Protein AF-0000000074761540 (afdb_homodimer)

Secondary structure (DSSP, 8-state):
---------------------------------------------------------PPEEEEEEE---EE-TTS-EE-TTSSEEEEEHHHHTTTTTTT-EEEEEETTEEEEEEEEEEE-TTT--TT-EEE-HHHHHHHS-GGG--EEEEEEE-/---------------------------------------------------------PPEEEEEEE---EE-TTS-EE-TTSSEEEEEHHHHTTTTTTT-EEEEEETTEEEEEEEEEEE-TTT--TT-EEE-HHHHHHHS-GGG--EEEEEEE-

InterPro domains:
  IPR009009 RlpA-like protein, double-psi beta-barrel domain [PF03330] (61-150)
  IPR036908 RlpA-like domain superfamily [G3DSA:2.40.40.10] (59-154)
  IPR036908 RlpA-like domain superfamily [SSF50685] (55-153)

Organism: Mortierella alpina (NCBI:txid64518)

Sequence (308 aa):
MAIFYKLAIAATAALATMVAAAPIDPAAAPGVGVRHTTATVIPLEEQNLISTEAIVSSPFTGRGTWFTDSVGSCGTSFNTNDMIVAMNAAQMGGTSQCGKSVKITSGGKTAQARVTDTCPAQFCSAGSLDLSQAVFQQLAPLSQGVIDIKWEFAMAIFYKLAIAATAALATMVAAAPIDPAAAPGVGVRHTTATVIPLEEQNLISTEAIVSSPFTGRGTWFTDSVGSCGTSFNTNDMIVAMNAAQMGGTSQCGKSVKITSGGKTAQARVTDTCPAQFCSAGSLDLSQAVFQQLAPLSQGVIDIKWEFA

Structure (mmCIF, N/CA/C/O backbone):
data_AF-0000000074761540-model_v1
#
loop_
_entity.id
_entity.type
_entity.pdbx_description
1 polymer 'RlpA-like protein double-psi beta-barrel domain-containing protein'
#
loop_
_atom_site.group_PDB
_atom_site.id
_atom_site.type_symbol
_atom_site.label_atom_id
_atom_site.label_alt_id
_atom_site.label_comp_id
_atom_site.label_asym_id
_atom_site.label_entity_id
_atom_site.label_seq_id
_atom_site.pdbx_PDB_ins_code
_atom_site.Cartn_x
_atom_site.Cartn_y
_atom_site.Cartn_z
_atom_site.occupancy
_atom_site.B_iso_or_equiv
_atom_site.auth_seq_id
_atom_site.auth_comp_id
_atom_site.auth_asym_id
_atom_site.auth_atom_id
_atom_site.pdbx_PDB_model_num
ATOM 1 N N . MET A 1 1 ? 45.094 22.672 -15.531 1 27.56 1 MET A N 1
ATOM 2 C CA . MET A 1 1 ? 45.344 22.516 -16.953 1 27.56 1 MET A CA 1
ATOM 3 C C . MET A 1 1 ? 44.406 21.5 -17.578 1 27.56 1 MET A C 1
ATOM 5 O O . MET A 1 1 ? 44.062 20.5 -16.938 1 27.56 1 MET A O 1
ATOM 9 N N . ALA A 1 2 ? 43.562 22.016 -18.734 1 28.97 2 ALA A N 1
ATOM 10 C CA . ALA A 1 2 ? 42.406 22 -19.609 1 28.97 2 ALA A CA 1
ATOM 11 C C . ALA A 1 2 ? 42.406 20.781 -20.531 1 28.97 2 ALA A C 1
ATOM 13 O O . ALA A 1 2 ? 42.875 20.859 -21.688 1 28.97 2 ALA A O 1
ATOM 14 N N . ILE A 1 3 ? 42.656 19.562 -19.969 1 26.55 3 ILE A N 1
ATOM 15 C CA . ILE A 1 3 ? 43.062 18.547 -20.938 1 26.55 3 ILE A CA 1
ATOM 16 C C . ILE A 1 3 ? 41.844 18.156 -21.797 1 26.55 3 ILE A C 1
ATOM 18 O O . ILE A 1 3 ? 41.75 17.016 -22.266 1 26.55 3 ILE A O 1
ATOM 22 N N . PHE A 1 4 ? 40.75 19.094 -21.969 1 28.39 4 PHE A N 1
ATOM 23 C CA . PHE A 1 4 ? 39.5 18.516 -22.516 1 28.39 4 PHE A CA 1
ATOM 24 C C . PHE A 1 4 ? 39.719 18.031 -23.938 1 28.39 4 PHE A C 1
ATOM 26 O O . PHE A 1 4 ? 40.25 18.766 -24.781 1 28.39 4 PHE A O 1
ATOM 33 N N . TYR A 1 5 ? 40.156 16.688 -24.016 1 23.97 5 TYR A N 1
ATOM 34 C CA . TYR A 1 5 ? 40.375 15.938 -25.234 1 23.97 5 TYR A CA 1
ATOM 35 C C . TYR A 1 5 ? 39.188 16.047 -26.188 1 23.97 5 TYR A C 1
ATOM 37 O O . TYR A 1 5 ? 38.031 15.906 -25.766 1 23.97 5 TYR A O 1
ATOM 45 N N . LYS A 1 6 ? 39.344 16.938 -27.156 1 23.69 6 LYS A N 1
ATOM 46 C CA . LYS A 1 6 ? 38.562 17.359 -28.328 1 23.69 6 LYS A CA 1
ATOM 47 C C . LYS A 1 6 ? 38.219 16.156 -29.203 1 23.69 6 LYS A C 1
ATOM 49 O O . LYS A 1 6 ? 39.062 15.602 -29.891 1 23.69 6 LYS A O 1
ATOM 54 N N . LEU A 1 7 ? 37.594 15.023 -28.578 1 22.95 7 LEU A N 1
ATOM 55 C CA . LEU A 1 7 ? 37.375 13.867 -29.438 1 22.95 7 LEU A CA 1
ATOM 56 C C . LEU A 1 7 ? 36.562 14.242 -30.672 1 22.95 7 LEU A C 1
ATOM 58 O O . LEU A 1 7 ? 35.438 14.75 -30.562 1 22.95 7 LEU A O 1
ATOM 62 N N . ALA A 1 8 ? 37.281 14.664 -31.703 1 22.97 8 ALA A N 1
ATOM 63 C CA . ALA A 1 8 ? 36.781 15.156 -33 1 22.97 8 ALA A CA 1
ATOM 64 C C . ALA A 1 8 ? 36 14.086 -33.75 1 22.97 8 ALA A C 1
ATOM 66 O O . ALA A 1 8 ? 36.594 13.133 -34.281 1 22.97 8 ALA A O 1
ATOM 67 N N . ILE A 1 9 ? 35 13.422 -33.156 1 24.03 9 ILE A N 1
ATOM 68 C CA . ILE A 1 9 ? 34.438 12.297 -33.875 1 24.03 9 ILE A CA 1
ATOM 69 C C . ILE A 1 9 ? 33.812 12.781 -35.188 1 24.03 9 ILE A C 1
ATOM 71 O O . ILE A 1 9 ? 32.938 13.641 -35.188 1 24.03 9 ILE A O 1
ATOM 75 N N . ALA A 1 10 ? 34.688 12.789 -36.25 1 24.42 10 ALA A N 1
ATOM 76 C CA . ALA A 1 10 ? 34.344 13.266 -37.562 1 24.42 10 ALA A CA 1
ATOM 77 C C . ALA A 1 10 ? 33.125 12.531 -38.125 1 24.42 10 ALA A C 1
ATOM 79 O O . ALA A 1 10 ? 33.062 11.305 -38.062 1 24.42 10 ALA A O 1
ATOM 80 N N . ALA A 1 11 ? 32 13.188 -38.344 1 24.16 11 ALA A N 1
ATOM 81 C CA . ALA A 1 11 ? 30.625 12.883 -38.688 1 24.16 11 ALA A CA 1
ATOM 82 C C . ALA A 1 11 ? 30.5 12.438 -40.156 1 24.16 11 ALA A C 1
ATOM 84 O O . ALA A 1 11 ? 29.422 12.023 -40.594 1 24.16 11 ALA A O 1
ATOM 85 N N . THR A 1 12 ? 31.703 12.078 -40.938 1 24.5 12 THR A N 1
ATOM 86 C CA . THR A 1 12 ? 31.328 12.531 -42.281 1 24.5 12 THR A CA 1
ATOM 87 C C . THR A 1 12 ? 30.156 11.719 -42.812 1 24.5 12 THR A C 1
ATOM 89 O O . THR A 1 12 ? 30.016 10.531 -42.5 1 24.5 12 THR A O 1
ATOM 92 N N . ALA A 1 13 ? 29.281 12.375 -43.562 1 20.05 13 ALA A N 1
ATOM 93 C CA . ALA A 1 13 ? 27.891 12.328 -44 1 20.05 13 ALA A CA 1
ATOM 94 C C . ALA A 1 13 ? 27.703 11.312 -45.125 1 20.05 13 ALA A C 1
ATOM 96 O O . ALA A 1 13 ? 26.812 10.469 -45.062 1 20.05 13 ALA A O 1
ATOM 97 N N . ALA A 1 14 ? 28.406 11.422 -46.375 1 21.31 14 ALA A N 1
ATOM 98 C CA . ALA A 1 14 ? 27.422 11.875 -47.375 1 21.31 14 ALA A CA 1
ATOM 99 C C . ALA A 1 14 ? 26.719 10.695 -48 1 21.31 14 ALA A C 1
ATOM 101 O O . ALA A 1 14 ? 27.109 9.539 -47.812 1 21.31 14 ALA A O 1
ATOM 102 N N . LEU A 1 15 ? 26.828 10.562 -49.438 1 22.62 15 LEU A N 1
ATOM 103 C CA . LEU A 1 15 ? 25.953 10.82 -50.594 1 22.62 15 LEU A CA 1
ATOM 104 C C . LEU A 1 15 ? 25.531 9.508 -51.25 1 22.62 15 LEU A C 1
ATOM 106 O O . LEU A 1 15 ? 26.375 8.719 -51.688 1 22.62 15 LEU A O 1
ATOM 110 N N . ALA A 1 16 ? 24.312 9.055 -51.062 1 27.19 16 ALA A N 1
ATOM 111 C CA . ALA A 1 16 ? 23.578 7.836 -51.375 1 27.19 16 ALA A CA 1
ATOM 112 C C . ALA A 1 16 ? 23.375 7.699 -52.875 1 27.19 16 ALA A C 1
ATOM 114 O O . ALA A 1 16 ? 22.578 8.438 -53.469 1 27.19 16 ALA A O 1
ATOM 115 N N . THR A 1 17 ? 24.5 7.723 -53.688 1 25.97 17 THR A N 1
ATOM 116 C CA . THR A 1 17 ? 24.125 7.914 -55.094 1 25.97 17 THR A CA 1
ATOM 117 C C . THR A 1 17 ? 23.297 6.734 -55.594 1 25.97 17 THR A C 1
ATOM 119 O O . THR A 1 17 ? 23.656 5.578 -55.375 1 25.97 17 THR A O 1
ATOM 122 N N . MET A 1 18 ? 22.031 6.93 -55.938 1 25.42 18 MET A N 1
ATOM 123 C CA . MET A 1 18 ? 20.906 6.051 -56.25 1 25.42 18 MET A CA 1
ATOM 124 C C . MET A 1 18 ? 21.078 5.469 -57.656 1 25.42 18 MET A C 1
ATOM 126 O O . MET A 1 18 ? 20.219 4.727 -58.125 1 25.42 18 MET A O 1
ATOM 130 N N . VAL A 1 19 ? 22.312 5.172 -58.156 1 26.33 19 VAL A N 1
ATOM 131 C CA . VAL A 1 19 ? 22.25 5.152 -59.594 1 26.33 19 VAL A CA 1
ATOM 132 C C . VAL A 1 19 ? 21.25 4.094 -60.062 1 26.33 19 VAL A C 1
ATOM 134 O O . VAL A 1 19 ? 21.312 2.945 -59.625 1 26.33 19 VAL A O 1
ATOM 137 N N . ALA A 1 20 ? 20.375 4.512 -61.062 1 24.95 20 ALA A N 1
ATOM 138 C CA . ALA A 1 20 ? 19.062 4.105 -61.562 1 24.95 20 ALA A CA 1
ATOM 139 C C . ALA A 1 20 ? 19.156 2.787 -62.344 1 24.95 20 ALA A C 1
ATOM 141 O O . ALA A 1 20 ? 18.438 1.831 -62.031 1 24.95 20 ALA A O 1
ATOM 142 N N . ALA A 1 21 ? 19.234 2.84 -63.812 1 22.53 21 ALA A N 1
ATOM 143 C CA . ALA A 1 21 ? 18.016 2.547 -64.562 1 22.53 21 ALA A CA 1
ATOM 144 C C . ALA A 1 21 ? 18.031 1.112 -65.062 1 22.53 21 ALA A C 1
ATOM 146 O O . ALA A 1 21 ? 17.031 0.399 -64.938 1 22.53 21 ALA A O 1
ATOM 147 N N . ALA A 1 22 ? 19.078 0.569 -66 1 28.64 22 ALA A N 1
ATOM 148 C CA . ALA A 1 22 ? 18.578 0.401 -67.312 1 28.64 22 ALA A CA 1
ATOM 149 C C . ALA A 1 22 ? 17.844 -0.929 -67.5 1 28.64 22 ALA A C 1
ATOM 151 O O . ALA A 1 22 ? 18.031 -1.849 -66.688 1 28.64 22 ALA A O 1
ATOM 152 N N . PRO A 1 23 ? 17.547 -1.27 -69 1 23.92 23 PRO A N 1
ATOM 153 C CA . PRO A 1 23 ? 16.438 -1.946 -69.688 1 23.92 23 PRO A CA 1
ATOM 154 C C . PRO A 1 23 ? 16.5 -3.465 -69.562 1 23.92 23 PRO A C 1
ATOM 156 O O . PRO A 1 23 ? 17.578 -4.02 -69.25 1 23.92 23 PRO A O 1
ATOM 159 N N . ILE A 1 24 ? 15.414 -4.145 -69.812 1 28.12 24 ILE A N 1
ATOM 160 C CA . ILE A 1 24 ? 14.617 -5.34 -69.562 1 28.12 24 ILE A CA 1
ATOM 161 C C . ILE A 1 24 ? 15.07 -6.469 -70.5 1 28.12 24 ILE A C 1
ATOM 163 O O . ILE A 1 24 ? 14.586 -7.598 -70.375 1 28.12 24 ILE A O 1
ATOM 167 N N . ASP A 1 25 ? 16.297 -6.391 -71.188 1 24.38 25 ASP A N 1
ATOM 168 C CA . ASP A 1 25 ? 16.062 -7.125 -72.438 1 24.38 25 ASP A CA 1
ATOM 169 C C . ASP A 1 25 ? 15.664 -8.57 -72.125 1 24.38 25 ASP A C 1
ATOM 171 O O . ASP A 1 25 ? 16.234 -9.211 -71.25 1 24.38 25 ASP A O 1
ATOM 175 N N . PRO A 1 26 ? 14.625 -9.047 -72.812 1 24.16 26 PRO A N 1
ATOM 176 C CA . PRO A 1 26 ? 13.812 -10.234 -72.562 1 24.16 26 PRO A CA 1
ATOM 177 C C . PRO A 1 26 ? 14.547 -11.539 -72.875 1 24.16 26 PRO A C 1
ATOM 179 O O . PRO A 1 26 ? 14.023 -12.625 -72.562 1 24.16 26 PRO A O 1
ATOM 182 N N . ALA A 1 27 ? 15.844 -11.266 -73.438 1 25.34 27 ALA A N 1
ATOM 183 C CA . ALA A 1 27 ? 15.969 -12.195 -74.562 1 25.34 27 ALA A CA 1
ATOM 184 C C . ALA A 1 27 ? 15.594 -13.609 -74.125 1 25.34 27 ALA A C 1
ATOM 186 O O . ALA A 1 27 ? 15.539 -13.922 -72.938 1 25.34 27 ALA A O 1
ATOM 187 N N . ALA A 1 28 ? 16.266 -14.516 -74.938 1 27.05 28 ALA A N 1
ATOM 188 C CA . ALA A 1 28 ? 15.922 -15.703 -75.75 1 27.05 28 ALA A CA 1
ATOM 189 C C . ALA A 1 28 ? 15.961 -16.969 -74.875 1 27.05 28 ALA A C 1
ATOM 191 O O . ALA A 1 28 ? 16.844 -17.109 -74 1 27.05 28 ALA A O 1
ATOM 192 N N . ALA A 1 29 ? 14.883 -17.562 -74.875 1 29.11 29 ALA A N 1
ATOM 193 C CA . ALA A 1 29 ? 14.352 -18.75 -74.188 1 29.11 29 ALA A CA 1
ATOM 194 C C . ALA A 1 29 ? 15.227 -19.969 -74.5 1 29.11 29 ALA A C 1
ATOM 196 O O . ALA A 1 29 ? 15.289 -20.453 -75.625 1 29.11 29 ALA A O 1
ATOM 197 N N . PRO A 1 30 ? 16.578 -19.953 -74.188 1 29.56 30 PRO A N 1
ATOM 198 C CA . PRO A 1 30 ? 17.219 -21.156 -74.688 1 29.56 30 PRO A CA 1
ATOM 199 C C . PRO A 1 30 ? 16.453 -22.438 -74.312 1 29.56 30 PRO A C 1
ATOM 201 O O . PRO A 1 30 ? 15.711 -22.438 -73.312 1 29.56 30 PRO A O 1
ATOM 204 N N . GLY A 1 31 ? 16.266 -23.281 -75.375 1 27.14 31 GLY A N 1
ATOM 205 C CA . GLY A 1 31 ? 15.6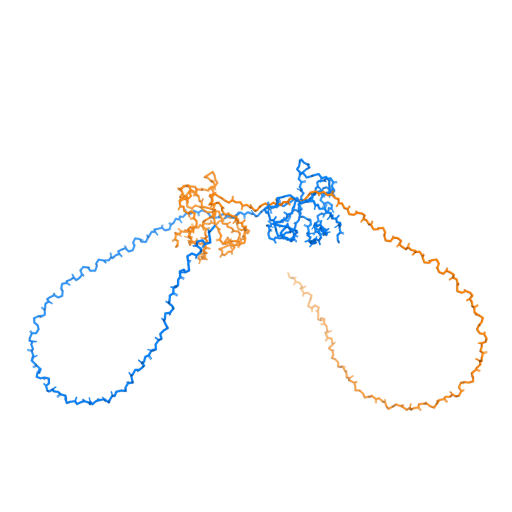33 -24.578 -75.5 1 27.14 31 GLY A CA 1
ATOM 206 C C . GLY A 1 31 ? 16.094 -25.578 -74.438 1 27.14 31 GLY A C 1
ATOM 207 O O . GLY A 1 31 ? 17.281 -25.719 -74.188 1 27.14 31 GLY A O 1
ATOM 208 N N . VAL A 1 32 ? 15.398 -25.656 -73.438 1 30.44 32 VAL A N 1
ATOM 209 C CA . VAL A 1 32 ? 15.531 -26.453 -72.188 1 30.44 32 VAL A CA 1
ATOM 210 C C . VAL A 1 32 ? 15.68 -27.938 -72.562 1 30.44 32 VAL A C 1
ATOM 212 O O . VAL A 1 32 ? 14.758 -28.531 -73.125 1 30.44 32 VAL A O 1
ATOM 215 N N . GLY A 1 33 ? 16.875 -28.188 -73.312 1 30.67 33 GLY A N 1
ATOM 216 C CA . GLY A 1 33 ? 17.031 -29.641 -73.5 1 30.67 33 GLY A CA 1
ATOM 217 C C . GLY A 1 33 ? 16.75 -30.391 -72.188 1 30.67 33 GLY A C 1
ATOM 218 O O . GLY A 1 33 ? 17.266 -30.031 -71.125 1 30.67 33 GLY A O 1
ATOM 219 N N . VAL A 1 34 ? 15.547 -30.75 -72.125 1 28.81 34 VAL A N 1
ATOM 220 C CA . VAL A 1 34 ? 14.984 -31.484 -71 1 28.81 34 VAL A CA 1
ATOM 221 C C . VAL A 1 34 ? 15.844 -32.719 -70.688 1 28.81 34 VAL A C 1
ATOM 223 O O . VAL A 1 34 ? 15.93 -33.625 -71.562 1 28.81 34 VAL A O 1
ATOM 226 N N . ARG A 1 35 ? 17.203 -32.438 -70.438 1 33.03 35 ARG A N 1
ATOM 227 C CA . ARG A 1 35 ? 17.875 -33.688 -70.062 1 33.03 35 ARG A CA 1
ATOM 228 C C . ARG A 1 35 ? 17.062 -34.438 -69 1 33.03 35 ARG A C 1
ATOM 230 O O . ARG A 1 35 ? 16.641 -33.844 -68 1 33.03 35 ARG A O 1
ATOM 237 N N . HIS A 1 36 ? 16.234 -35.312 -69.438 1 31.73 36 HIS A N 1
ATOM 238 C CA . HIS A 1 36 ? 15.484 -36.188 -68.562 1 31.73 36 HIS A CA 1
ATOM 239 C C . HIS A 1 36 ? 16.391 -36.875 -67.562 1 31.73 36 HIS A C 1
ATOM 241 O O . HIS A 1 36 ? 17.266 -37.656 -67.938 1 31.73 36 HIS A O 1
ATOM 247 N N . THR A 1 37 ? 17.172 -36.062 -66.875 1 33.41 37 THR A N 1
ATOM 248 C CA . THR A 1 37 ? 17.984 -36.844 -65.938 1 33.41 37 THR A CA 1
ATOM 249 C C . THR A 1 37 ? 17.094 -37.688 -65 1 33.41 37 THR A C 1
ATOM 251 O O . THR A 1 37 ? 16.109 -37.188 -64.5 1 33.41 37 THR A O 1
ATOM 254 N N . THR A 1 38 ? 17.016 -39 -65.25 1 35.62 38 THR A N 1
ATOM 255 C CA . THR A 1 38 ? 16.359 -40 -64.438 1 35.62 38 THR A CA 1
ATOM 256 C C . THR A 1 38 ? 16.766 -39.812 -62.969 1 35.62 38 THR A C 1
ATOM 258 O O . THR A 1 38 ? 17.953 -39.844 -62.625 1 35.62 38 THR A O 1
ATOM 261 N N . ALA A 1 39 ? 16.172 -38.906 -62.344 1 39.53 39 ALA A N 1
ATOM 262 C CA . ALA A 1 39 ? 16.453 -38.594 -60.938 1 39.53 39 ALA A CA 1
ATOM 263 C C . ALA A 1 39 ? 16.266 -39.844 -60.062 1 39.53 39 ALA A C 1
ATOM 265 O O . ALA A 1 39 ? 15.273 -40.562 -60.219 1 39.53 39 ALA A O 1
ATOM 266 N N . THR A 1 40 ? 17.359 -40.5 -59.844 1 42.88 40 THR A N 1
ATOM 267 C CA . THR A 1 40 ? 17.328 -41.531 -58.781 1 42.88 40 THR A CA 1
ATOM 268 C C . THR A 1 40 ? 16.656 -41 -57.531 1 42.88 40 THR A C 1
ATOM 270 O O . THR A 1 40 ? 17.031 -39.938 -57.031 1 42.88 40 THR A O 1
ATOM 273 N N . VAL A 1 41 ? 15.336 -41.25 -57.406 1 40.25 41 VAL A N 1
ATOM 274 C CA . VAL A 1 41 ? 14.555 -40.906 -56.219 1 40.25 41 VAL A CA 1
ATOM 275 C C . VAL A 1 41 ? 15.336 -41.312 -54.969 1 40.25 41 VAL A C 1
ATOM 277 O O . VAL A 1 41 ? 15.719 -42.469 -54.812 1 40.25 41 VAL A O 1
ATOM 280 N N . ILE A 1 42 ? 16.359 -40.5 -54.562 1 44.25 42 ILE A N 1
ATOM 281 C CA . ILE A 1 42 ? 16.922 -40.781 -53.25 1 44.25 42 ILE A CA 1
ATOM 282 C C . ILE A 1 42 ? 15.812 -41 -52.25 1 44.25 42 ILE A C 1
ATOM 284 O O . ILE A 1 42 ? 14.797 -40.281 -52.25 1 44.25 42 ILE A O 1
ATOM 288 N N . PRO A 1 43 ? 15.57 -42.281 -51.812 1 41.44 43 PRO A N 1
ATOM 289 C CA . PRO A 1 43 ? 14.562 -42.5 -50.781 1 41.44 43 PRO A CA 1
ATOM 290 C C . PRO A 1 43 ? 14.594 -41.375 -49.719 1 41.44 43 PRO A C 1
ATOM 292 O O . PRO A 1 43 ? 15.68 -40.969 -49.281 1 41.44 43 PRO A O 1
ATOM 295 N N . LEU A 1 44 ? 13.594 -40.5 -49.781 1 42.5 44 LEU A N 1
ATOM 296 C CA . LEU A 1 44 ? 13.438 -39.5 -48.75 1 42.5 44 LEU A CA 1
ATOM 297 C C . LEU A 1 44 ? 13.828 -40.031 -47.406 1 42.5 44 LEU A C 1
ATOM 299 O O . LEU A 1 44 ? 13.344 -41.094 -46.969 1 42.5 44 LEU A O 1
ATOM 303 N N . GLU A 1 45 ? 15.078 -39.906 -47.031 1 46.22 45 GLU A N 1
ATOM 304 C CA . GLU A 1 45 ? 15.406 -40.188 -45.625 1 46.22 45 GLU A CA 1
ATOM 305 C C . GLU A 1 45 ? 14.266 -39.781 -44.719 1 46.22 45 GLU A C 1
ATOM 307 O O . GLU A 1 45 ? 13.711 -38.688 -44.844 1 46.22 45 GLU A O 1
ATOM 312 N N . GLU A 1 46 ? 13.523 -40.781 -44.219 1 48.44 46 GLU A N 1
ATOM 313 C CA . GLU A 1 46 ? 12.562 -40.5 -43.156 1 48.44 46 GLU A CA 1
ATOM 314 C C . GLU A 1 46 ? 13.102 -39.438 -42.188 1 48.44 46 GLU A C 1
ATOM 316 O O . GLU A 1 46 ? 14.133 -39.625 -41.562 1 48.44 46 GLU A O 1
ATOM 321 N N . GLN A 1 47 ? 13.016 -38.156 -42.625 1 48.62 47 GLN A N 1
ATOM 322 C CA . GLN A 1 47 ? 13.281 -37.156 -41.594 1 48.62 47 GLN A CA 1
ATOM 323 C C . GLN A 1 47 ? 12.609 -37.5 -40.281 1 48.62 47 GLN A C 1
ATOM 325 O O . GLN A 1 47 ? 11.391 -37.688 -40.25 1 48.62 47 GLN A O 1
ATOM 330 N N . ASN A 1 48 ? 13.266 -38.312 -39.438 1 49.03 48 ASN A N 1
ATOM 331 C CA . ASN A 1 48 ? 12.828 -38.375 -38.062 1 49.03 48 ASN A CA 1
ATOM 332 C C . ASN A 1 48 ? 12.312 -37.031 -37.562 1 49.03 48 ASN A C 1
ATOM 334 O O . ASN A 1 48 ? 13.086 -36.094 -37.344 1 49.03 48 ASN A O 1
ATOM 338 N N . LEU A 1 49 ? 11.109 -36.625 -38.031 1 47.25 49 LEU A N 1
ATOM 339 C CA . LEU A 1 49 ? 10.477 -35.531 -37.312 1 47.25 49 LEU A CA 1
ATOM 340 C C . LEU A 1 49 ? 10.695 -35.688 -35.812 1 47.25 49 LEU A C 1
ATOM 342 O O . LEU A 1 49 ? 10.203 -36.625 -35.219 1 47.25 49 LEU A O 1
ATOM 346 N N . ILE A 1 50 ? 11.852 -35.406 -35.375 1 48.41 50 ILE A N 1
ATOM 347 C CA . ILE A 1 50 ? 11.961 -35.188 -33.938 1 48.41 50 ILE A CA 1
ATOM 348 C C . ILE A 1 50 ? 10.758 -34.406 -33.438 1 48.41 50 ILE A C 1
ATOM 350 O O . ILE A 1 50 ? 10.578 -33.25 -33.812 1 48.41 50 ILE A O 1
ATOM 354 N N . SER A 1 51 ? 9.617 -35.094 -33.281 1 48 51 SER A N 1
ATOM 355 C CA . SER A 1 51 ? 8.578 -34.438 -32.5 1 48 51 SER A CA 1
ATOM 356 C C . SER A 1 51 ? 9.18 -33.688 -31.312 1 48 51 SER A C 1
ATOM 358 O O . SER A 1 51 ? 9.703 -34.312 -30.375 1 48 51 SER A O 1
ATOM 360 N N . THR A 1 52 ? 9.758 -32.562 -31.516 1 49.88 52 THR A N 1
ATOM 361 C CA . THR A 1 52 ? 10.008 -31.781 -30.312 1 49.88 52 THR A CA 1
ATOM 362 C C . THR A 1 52 ? 8.805 -31.812 -29.391 1 49.88 52 THR A C 1
ATOM 364 O O . THR A 1 52 ? 7.742 -31.281 -29.719 1 49.88 52 THR A O 1
ATOM 367 N N . GLU A 1 53 ? 8.547 -32.938 -28.812 1 49.81 53 GLU A N 1
ATOM 368 C CA . GLU A 1 53 ? 7.629 -32.812 -27.672 1 49.81 53 GLU A CA 1
ATOM 369 C C . GLU A 1 53 ? 7.84 -31.516 -26.906 1 49.81 53 GLU A C 1
ATOM 371 O O . GLU A 1 53 ? 8.93 -31.266 -26.391 1 49.81 53 GLU A O 1
ATOM 376 N N . ALA A 1 54 ? 7.289 -30.422 -27.375 1 52 54 ALA A N 1
ATOM 377 C CA . ALA A 1 54 ? 7.242 -29.25 -26.516 1 52 54 ALA A CA 1
ATOM 378 C C . ALA A 1 54 ? 7.047 -29.641 -25.062 1 52 54 ALA A C 1
ATOM 380 O O . ALA A 1 54 ? 6.074 -30.328 -24.719 1 52 54 ALA A O 1
ATOM 381 N N . ILE A 1 55 ? 7.992 -29.969 -24.375 1 51.28 55 ILE A N 1
ATOM 382 C CA . ILE A 1 55 ? 7.871 -30.109 -22.922 1 51.28 55 ILE A CA 1
ATOM 383 C C . ILE A 1 55 ? 6.793 -29.172 -22.406 1 51.28 55 ILE A C 1
ATOM 385 O O . ILE A 1 55 ? 6.992 -27.953 -22.344 1 51.28 55 ILE A O 1
ATOM 389 N N . VAL A 1 56 ? 5.52 -29.406 -22.781 1 56.38 56 VAL A N 1
ATOM 390 C CA . VAL A 1 56 ? 4.398 -28.672 -22.203 1 56.38 56 VAL A CA 1
ATOM 391 C C . VAL A 1 56 ? 4.535 -28.656 -20.688 1 56.38 56 VAL A C 1
ATOM 393 O O . VAL A 1 56 ? 4.383 -29.688 -20.016 1 56.38 56 VAL A O 1
ATOM 396 N N . SER A 1 57 ? 5.43 -27.797 -20.188 1 66.06 57 SER A N 1
ATOM 397 C CA . SER A 1 57 ? 5.504 -27.703 -18.734 1 66.06 57 SER A CA 1
ATOM 398 C C . SER A 1 57 ? 4.113 -27.641 -18.109 1 66.06 57 SER A C 1
ATOM 400 O O . SER A 1 57 ? 3.258 -26.875 -18.562 1 66.06 57 SER A O 1
ATOM 402 N N . SER A 1 58 ? 3.641 -28.75 -17.5 1 85.25 58 SER A N 1
ATOM 403 C CA . SER A 1 58 ? 2.369 -28.844 -16.781 1 85.25 58 SER A CA 1
ATOM 404 C C . SER A 1 58 ? 2.16 -27.672 -15.844 1 85.25 58 SER A C 1
ATOM 406 O O . SER A 1 58 ? 3.076 -27.281 -15.117 1 85.25 58 SER A O 1
ATOM 408 N N . PRO A 1 59 ? 0.977 -27.031 -16.016 1 94.88 59 PRO A N 1
ATOM 409 C CA . PRO A 1 59 ? 0.718 -25.906 -15.117 1 94.88 59 PRO A CA 1
ATOM 410 C C . PRO A 1 59 ? 0.756 -26.297 -13.648 1 94.88 59 PRO A C 1
ATOM 412 O O . PRO A 1 59 ? 0.52 -27.469 -13.312 1 94.88 59 PRO A O 1
ATOM 415 N N . PHE A 1 60 ? 1.151 -25.391 -12.836 1 98.31 60 PHE A N 1
ATOM 416 C CA . PHE A 1 60 ? 1.022 -25.547 -11.391 1 98.31 60 PHE A CA 1
ATOM 417 C C . PHE A 1 60 ? -0.416 -25.312 -10.945 1 98.31 60 PHE A C 1
ATOM 419 O O . PHE A 1 60 ? -1.1 -24.438 -11.484 1 98.31 60 PHE A O 1
ATOM 426 N N . THR A 1 61 ? -0.873 -26.109 -9.953 1 98.5 61 THR A N 1
ATOM 427 C CA . THR A 1 61 ? -2.232 -25.969 -9.445 1 98.5 61 THR A CA 1
ATOM 428 C C . THR A 1 61 ? -2.223 -25.578 -7.973 1 98.5 61 THR A C 1
ATOM 430 O O . THR A 1 61 ? -1.397 -26.078 -7.199 1 98.5 61 THR A O 1
ATOM 433 N N . GLY A 1 62 ? -3.137 -24.703 -7.574 1 98.56 62 GLY A N 1
ATOM 434 C CA . GLY A 1 62 ? -3.285 -24.25 -6.195 1 98.56 62 GLY A CA 1
ATOM 435 C C . GLY A 1 62 ? -4.43 -23.281 -6 1 98.56 62 GLY A C 1
ATOM 436 O O . GLY A 1 62 ? -5.422 -23.328 -6.73 1 98.56 62 GLY A O 1
ATOM 437 N N . ARG A 1 63 ? -4.355 -22.516 -4.926 1 98.69 63 ARG A N 1
ATOM 438 C CA . ARG A 1 63 ? -5.379 -21.531 -4.605 1 98.69 63 ARG A CA 1
ATOM 439 C C . ARG A 1 63 ? -4.887 -20.125 -4.914 1 98.69 63 ARG A C 1
ATOM 441 O O . ARG A 1 63 ? -3.703 -19.812 -4.754 1 98.69 63 ARG A O 1
ATOM 448 N N . GLY A 1 64 ? -5.797 -19.344 -5.41 1 98.81 64 GLY A N 1
ATOM 449 C CA . GLY A 1 64 ? -5.598 -17.906 -5.52 1 98.81 64 GLY A CA 1
ATOM 450 C C . GLY A 1 64 ? -6.395 -17.109 -4.5 1 98.81 64 GLY A C 1
ATOM 451 O O . GLY A 1 64 ? -7.602 -17.312 -4.355 1 98.81 64 GLY A O 1
ATOM 452 N N . THR A 1 65 ? -5.723 -16.344 -3.695 1 98.69 65 THR A N 1
ATOM 453 C CA . THR A 1 65 ? -6.332 -15.32 -2.852 1 98.69 65 THR A CA 1
ATOM 454 C C . THR A 1 65 ? -5.922 -13.922 -3.314 1 98.69 65 THR A C 1
ATOM 456 O O . THR A 1 65 ? -5.258 -13.773 -4.344 1 98.69 65 THR A O 1
ATOM 459 N N . TRP A 1 66 ? -6.367 -12.945 -2.65 1 97.5 66 TRP A N 1
ATOM 460 C CA . TRP A 1 66 ? -5.949 -11.594 -2.992 1 97.5 66 TRP A CA 1
ATOM 461 C C . TRP A 1 66 ? -5.586 -10.805 -1.738 1 97.5 66 TRP A C 1
ATOM 463 O O . TRP A 1 66 ? -6.062 -11.109 -0.644 1 97.5 66 TRP A O 1
ATOM 473 N N . PHE A 1 67 ? -4.703 -9.867 -1.938 1 95.31 67 PHE A N 1
ATOM 474 C CA . PHE A 1 67 ? -4.254 -9.047 -0.817 1 95.31 67 PHE A CA 1
ATOM 475 C C . PHE A 1 67 ? -4.824 -7.641 -0.912 1 95.31 67 PHE A C 1
ATOM 477 O O . PHE A 1 67 ? -5.332 -7.238 -1.963 1 95.31 67 PHE A O 1
ATOM 484 N N . THR A 1 68 ? -4.777 -6.867 0.218 1 91.19 68 THR A N 1
ATOM 485 C CA . THR A 1 68 ? -5.32 -5.516 0.289 1 91.19 68 THR A CA 1
ATOM 486 C C . THR A 1 68 ? -4.195 -4.488 0.405 1 91.19 68 THR A C 1
ATOM 488 O O . THR A 1 68 ? -3.098 -4.812 0.86 1 91.19 68 THR A O 1
ATOM 491 N N . ASP A 1 69 ? -4.574 -3.311 -0.055 1 88.94 69 ASP A N 1
ATOM 492 C CA . ASP A 1 69 ? -3.693 -2.176 0.201 1 88.94 69 ASP A CA 1
ATOM 493 C C . ASP A 1 69 ? -3.713 -1.787 1.677 1 88.94 69 ASP A C 1
ATOM 495 O O . ASP A 1 69 ? -4.516 -2.311 2.451 1 88.94 69 ASP A O 1
ATOM 499 N N . SER A 1 70 ? -2.773 -0.886 1.95 1 87.81 70 SER A N 1
ATOM 500 C CA . SER A 1 70 ? -2.824 -0.294 3.283 1 87.81 70 SER A CA 1
ATOM 501 C C . SER A 1 70 ? -4.152 0.416 3.523 1 87.81 70 SER A C 1
ATOM 503 O O . SER A 1 70 ? -4.684 1.072 2.625 1 87.81 70 SER A O 1
ATOM 505 N N . VAL A 1 71 ? -4.695 0.167 4.703 1 90.81 71 VAL A N 1
ATOM 506 C CA . VAL A 1 71 ? -5.906 0.838 5.172 1 90.81 71 VAL A CA 1
ATOM 507 C C . VAL A 1 71 ? -5.586 1.671 6.41 1 90.81 71 VAL A C 1
ATOM 509 O O . VAL A 1 71 ? -5.027 1.158 7.383 1 90.81 71 VAL A O 1
ATOM 512 N N . GLY A 1 72 ? -5.898 2.906 6.316 1 93.44 72 GLY A N 1
ATOM 513 C CA . GLY A 1 72 ? -5.633 3.791 7.438 1 93.44 72 GLY A CA 1
ATOM 514 C C . GLY A 1 72 ? -6.754 3.803 8.461 1 93.44 72 GLY A C 1
ATOM 515 O O . GLY A 1 72 ? -7.738 3.074 8.32 1 93.44 72 GLY A O 1
ATOM 516 N N . SER A 1 73 ? -6.527 4.582 9.469 1 97.06 73 SER A N 1
ATOM 517 C CA . SER A 1 73 ? -7.465 4.68 10.586 1 97.06 73 SER A CA 1
ATOM 518 C C . SER A 1 73 ? -8.805 5.254 10.133 1 97.06 73 SER A C 1
ATOM 520 O O . SER A 1 73 ? -9.797 5.172 10.859 1 97.06 73 SER A O 1
ATOM 522 N N . CYS A 1 74 ? -8.859 5.812 8.938 1 97.75 74 CYS A N 1
ATOM 523 C CA . CYS A 1 74 ? -10.094 6.379 8.406 1 97.75 74 CYS A CA 1
ATOM 524 C C . CYS A 1 74 ? -10.891 5.336 7.629 1 97.75 74 CYS A C 1
ATOM 526 O O . CYS A 1 74 ? -11.969 5.625 7.109 1 97.75 74 CYS A O 1
ATOM 528 N N . GLY A 1 75 ? -10.297 4.191 7.504 1 95.25 75 GLY A N 1
ATOM 529 C CA . GLY A 1 75 ? -11.039 3.08 6.938 1 95.25 75 GLY A CA 1
ATOM 530 C C . GLY A 1 75 ? -10.953 3.018 5.422 1 95.25 75 GLY A C 1
ATOM 531 O O . GLY A 1 75 ? -11.625 2.195 4.793 1 95.25 75 GLY A O 1
ATOM 532 N N . THR A 1 76 ? -10.258 3.875 4.816 1 90.94 76 THR A N 1
ATOM 533 C CA . THR A 1 76 ? -10.117 3.889 3.365 1 90.94 76 THR A CA 1
ATOM 534 C C . THR A 1 76 ? -8.727 3.414 2.955 1 90.94 76 THR A C 1
ATOM 536 O O . THR A 1 76 ? -7.73 3.758 3.598 1 90.94 76 THR A O 1
ATOM 539 N N . SER A 1 77 ? -8.68 2.648 1.843 1 88.81 77 SER A N 1
ATOM 540 C CA . SER A 1 77 ? -7.391 2.242 1.291 1 88.81 77 SER A CA 1
ATOM 541 C C . SER A 1 77 ? -6.68 3.416 0.628 1 88.81 77 SER A C 1
ATOM 543 O O . SER A 1 77 ? -7.32 4.379 0.206 1 88.81 77 SER A O 1
ATOM 545 N N . PHE A 1 78 ? -5.363 3.314 0.629 1 90.31 78 PHE A N 1
ATOM 546 C CA . PHE A 1 78 ? -4.59 4.371 -0.012 1 90.31 78 PHE A CA 1
ATOM 547 C C . PHE A 1 78 ? -3.266 3.828 -0.537 1 90.31 78 PHE A C 1
ATOM 549 O O . PHE A 1 78 ? -2.867 2.711 -0.197 1 90.31 78 PHE A O 1
ATOM 556 N N . ASN A 1 79 ? -2.74 4.598 -1.418 1 87.75 79 ASN A N 1
ATOM 557 C CA . ASN A 1 79 ? -1.361 4.375 -1.838 1 87.75 79 ASN A CA 1
ATOM 558 C C . ASN A 1 79 ? -0.582 5.684 -1.926 1 87.75 79 ASN A C 1
ATOM 560 O O . ASN A 1 79 ? -1.141 6.758 -1.707 1 87.75 79 ASN A O 1
ATOM 564 N N . THR A 1 80 ? 0.698 5.629 -2.27 1 91.56 80 THR A N 1
ATOM 565 C CA . THR A 1 80 ? 1.601 6.77 -2.152 1 91.56 80 THR A CA 1
ATOM 566 C C . THR A 1 80 ? 1.37 7.762 -3.291 1 91.56 80 THR A C 1
ATOM 568 O O . THR A 1 80 ? 1.86 8.891 -3.246 1 91.56 80 THR A O 1
ATOM 571 N N . ASN A 1 81 ? 0.572 7.391 -4.277 1 90.44 81 ASN A N 1
ATOM 572 C CA . ASN A 1 81 ? 0.26 8.312 -5.363 1 90.44 81 ASN A CA 1
ATOM 573 C C . ASN A 1 81 ? -0.97 9.156 -5.043 1 90.44 81 ASN A C 1
ATOM 575 O O . ASN A 1 81 ? -1.249 10.141 -5.734 1 90.44 81 ASN A O 1
ATOM 579 N N . ASP A 1 82 ? -1.679 8.75 -4.098 1 93.19 82 ASP A N 1
ATOM 580 C CA . ASP A 1 82 ? -2.832 9.531 -3.656 1 93.19 82 ASP A CA 1
ATOM 581 C C . ASP A 1 82 ? -2.391 10.828 -2.986 1 93.19 82 ASP A C 1
ATOM 583 O O . ASP A 1 82 ? -1.355 10.867 -2.316 1 93.19 82 ASP A O 1
ATOM 587 N N . MET A 1 83 ? -3.203 11.867 -3.146 1 97.88 83 MET A N 1
ATOM 588 C CA . MET A 1 83 ? -2.945 13.109 -2.426 1 97.88 83 MET A CA 1
ATOM 589 C C . MET A 1 83 ? -3.531 13.055 -1.019 1 97.88 83 MET A C 1
ATOM 591 O O . MET A 1 83 ? -4.598 13.625 -0.763 1 97.88 83 MET A O 1
ATOM 595 N N . ILE A 1 84 ? -2.777 12.367 -0.112 1 98.44 84 ILE A N 1
ATOM 596 C CA . ILE A 1 84 ? -3.322 12.094 1.214 1 98.44 84 ILE A CA 1
ATOM 597 C C . ILE A 1 84 ? -2.256 12.367 2.275 1 98.44 84 ILE A C 1
ATOM 599 O O . ILE A 1 84 ? -1.075 12.516 1.953 1 98.44 84 ILE A O 1
ATOM 603 N N . VAL A 1 85 ? -2.695 12.445 3.541 1 98.81 85 VAL A N 1
ATOM 604 C CA . VAL A 1 85 ? -1.809 12.547 4.695 1 98.81 85 VAL A CA 1
ATOM 605 C C . VAL A 1 85 ? -2.334 11.672 5.828 1 98.81 85 VAL A C 1
ATOM 607 O O . VAL A 1 85 ? -3.539 11.422 5.926 1 98.81 85 VAL A O 1
ATOM 610 N N . ALA A 1 86 ? -1.431 11.188 6.582 1 98.75 86 ALA A N 1
ATOM 611 C CA . ALA A 1 86 ? -1.73 10.742 7.941 1 98.75 86 ALA A CA 1
ATOM 612 C C . ALA A 1 86 ? -1.529 11.883 8.945 1 98.75 86 ALA A C 1
ATOM 614 O O . ALA A 1 86 ? -0.428 12.422 9.062 1 98.75 86 ALA A O 1
ATOM 615 N N . MET A 1 87 ? -2.564 12.242 9.648 1 98.81 87 MET A N 1
ATOM 616 C CA . MET A 1 87 ? -2.52 13.367 10.586 1 98.81 87 MET A CA 1
ATOM 617 C C . MET A 1 87 ? -2.045 12.906 11.961 1 98.81 87 MET A C 1
ATOM 619 O O . MET A 1 87 ? -2.365 11.797 12.391 1 98.81 87 MET A O 1
ATOM 623 N N . ASN A 1 88 ? -1.354 13.828 12.672 1 98.75 88 ASN A N 1
ATOM 624 C CA . ASN A 1 88 ? -0.938 13.508 14.031 1 98.75 88 ASN A CA 1
ATOM 625 C C . ASN A 1 88 ? -2.133 13.18 14.922 1 98.75 88 ASN A C 1
ATOM 627 O O . ASN A 1 88 ? -3.221 13.727 14.734 1 98.75 88 ASN A O 1
ATOM 631 N N . ALA A 1 89 ? -1.846 12.383 15.898 1 98.25 89 ALA A N 1
ATOM 632 C CA . ALA A 1 89 ? -2.922 11.867 16.75 1 98.25 89 ALA A CA 1
ATOM 633 C C . ALA A 1 89 ? -3.539 12.977 17.578 1 98.25 89 ALA A C 1
ATOM 635 O O . ALA A 1 89 ? -4.75 12.984 17.828 1 98.25 89 ALA A O 1
ATOM 636 N N . ALA A 1 90 ? -2.729 13.859 18.031 1 97.75 90 ALA A N 1
ATOM 637 C CA . ALA A 1 90 ? -3.188 14.914 18.922 1 97.75 90 ALA A CA 1
ATOM 638 C C . ALA A 1 90 ? -4.305 15.734 18.281 1 97.75 90 ALA A C 1
ATOM 640 O O . ALA A 1 90 ? -5.246 16.156 18.969 1 97.75 90 ALA A O 1
ATOM 641 N N . GLN A 1 91 ? -4.227 15.984 17 1 98.12 91 GLN A N 1
ATOM 642 C CA . GLN A 1 91 ? -5.191 16.844 16.328 1 98.12 91 GLN A CA 1
ATOM 643 C C . GLN A 1 91 ? -6.246 16.016 15.594 1 98.12 91 GLN A C 1
ATOM 645 O O . GLN A 1 91 ? -7.293 16.531 15.211 1 98.12 91 GLN A O 1
ATOM 650 N N . MET A 1 92 ? -5.992 14.758 15.406 1 98.25 92 MET A N 1
ATOM 651 C CA . MET A 1 92 ? -6.918 13.891 14.688 1 98.25 92 MET A CA 1
ATOM 652 C C . MET A 1 92 ? -8.234 13.766 15.438 1 98.25 92 MET A C 1
ATOM 654 O O . MET A 1 92 ? -9.305 13.734 14.82 1 98.25 92 MET A O 1
ATOM 658 N N . GLY A 1 93 ? -8.148 13.641 16.781 1 96.25 93 GLY A N 1
ATOM 659 C CA . GLY A 1 93 ? -9.367 13.43 17.531 1 96.25 93 GLY A CA 1
ATOM 660 C C . GLY A 1 93 ? -10.086 12.141 17.172 1 96.25 93 GLY A C 1
ATOM 661 O O . GLY A 1 93 ? -11.289 12.148 16.906 1 96.25 93 GLY A O 1
ATOM 662 N N . GLY A 1 94 ? -9.25 11.031 17.281 1 95.62 94 GLY A N 1
ATOM 663 C CA . GLY A 1 94 ? -9.844 9.797 16.781 1 95.62 94 GLY A CA 1
ATOM 664 C C . GLY A 1 94 ? -9.992 9.766 15.281 1 95.62 94 GLY A C 1
ATOM 665 O O . GLY A 1 94 ? -8.992 9.68 14.555 1 95.62 94 GLY A O 1
ATOM 666 N N . THR A 1 95 ? -11.125 9.945 14.828 1 96.75 95 THR A N 1
ATOM 667 C CA . THR A 1 95 ? -11.352 9.945 13.383 1 96.75 95 THR A CA 1
ATOM 668 C C . THR A 1 95 ? -12.094 11.203 12.961 1 96.75 95 THR A C 1
ATOM 670 O O . THR A 1 95 ? -12.648 11.266 11.859 1 96.75 95 THR A O 1
ATOM 673 N N . SER A 1 96 ? -12.141 12.203 13.805 1 97.88 96 SER A N 1
ATOM 674 C CA . SER A 1 96 ? -12.969 13.383 13.594 1 97.88 96 SER A CA 1
ATOM 675 C C . SER A 1 96 ? -12.492 14.188 12.391 1 97.88 96 SER A C 1
ATOM 677 O O . SER A 1 96 ? -13.266 14.945 11.797 1 97.88 96 SER A O 1
ATOM 679 N N . GLN A 1 97 ? -11.25 13.992 12.055 1 98.5 97 GLN A N 1
ATOM 680 C CA . GLN A 1 97 ? -10.719 14.805 10.961 1 98.5 97 GLN A CA 1
ATOM 681 C C . GLN A 1 97 ? -10.68 14.008 9.664 1 98.5 97 GLN A C 1
ATOM 683 O O . GLN A 1 97 ? -10.266 14.523 8.625 1 98.5 97 GLN A O 1
ATOM 688 N N . CYS A 1 98 ? -11.102 12.75 9.664 1 98.56 98 CYS A N 1
ATOM 689 C CA . CYS A 1 98 ? -11.062 11.922 8.469 1 98.56 98 CYS A CA 1
ATOM 690 C C . CYS A 1 98 ? -11.836 12.578 7.324 1 98.56 98 CYS A C 1
ATOM 692 O O . CYS A 1 98 ? -12.945 13.062 7.52 1 98.56 98 CYS A O 1
ATOM 694 N N . GLY A 1 99 ? -11.18 12.578 6.176 1 98.25 99 GLY A N 1
ATOM 695 C CA . GLY A 1 99 ? -11.828 13.062 4.965 1 98.25 99 GLY A CA 1
ATOM 696 C C . GLY A 1 99 ? -11.672 14.555 4.766 1 98.25 99 GLY A C 1
ATOM 697 O O . GLY A 1 99 ? -11.914 15.07 3.672 1 98.25 99 GLY A O 1
ATOM 698 N N . LYS A 1 100 ? -11.281 15.273 5.781 1 98.5 100 LYS A N 1
ATOM 699 C CA . LYS A 1 100 ? -11.055 16.703 5.629 1 98.5 100 LYS A CA 1
ATOM 700 C C . LYS A 1 100 ? -9.812 16.984 4.793 1 98.5 100 LYS A C 1
ATOM 702 O O . LYS A 1 100 ? -8.898 16.156 4.738 1 98.5 100 LYS A O 1
ATOM 707 N N . SER A 1 101 ? -9.883 18.156 4.176 1 98.62 101 SER A N 1
ATOM 708 C CA . SER A 1 101 ? -8.75 18.594 3.365 1 98.62 101 SER A CA 1
ATOM 709 C C . SER A 1 101 ? -7.859 19.562 4.137 1 98.62 101 SER A C 1
ATOM 711 O O . SER A 1 101 ? -8.352 20.391 4.902 1 98.62 101 SER A O 1
ATOM 713 N N . VAL A 1 102 ? -6.555 19.391 3.842 1 98.81 102 VAL A N 1
ATOM 714 C CA . VAL A 1 102 ? -5.594 20.328 4.41 1 98.81 102 VAL A CA 1
ATOM 715 C C . VAL A 1 102 ? -4.781 20.984 3.293 1 98.81 102 VAL A C 1
ATOM 717 O O . VAL A 1 102 ? -4.516 20.359 2.266 1 98.81 102 VAL A O 1
ATOM 720 N N . LYS A 1 103 ? -4.488 22.219 3.496 1 98.81 103 LYS A N 1
ATOM 721 C CA . LYS A 1 103 ? -3.504 22.938 2.695 1 98.81 103 LYS A CA 1
ATOM 722 C C . LYS A 1 103 ? -2.16 23.016 3.414 1 98.81 103 LYS A C 1
ATOM 724 O O . LYS A 1 103 ? -2.074 23.547 4.52 1 98.81 103 LYS A O 1
ATOM 729 N N . ILE A 1 104 ? -1.148 22.531 2.785 1 98.88 104 ILE A N 1
ATOM 730 C CA . ILE A 1 104 ? 0.176 22.391 3.381 1 98.88 104 ILE A CA 1
ATOM 731 C C . ILE A 1 104 ? 1.158 23.328 2.666 1 98.88 104 ILE A C 1
ATOM 733 O O . ILE A 1 104 ? 1.191 23.375 1.435 1 98.88 104 ILE A O 1
ATOM 737 N N . THR A 1 105 ? 1.939 24.047 3.447 1 98.81 105 THR A N 1
ATOM 738 C CA . THR A 1 105 ? 2.939 24.953 2.887 1 98.81 105 THR A CA 1
ATOM 739 C C . THR A 1 105 ? 4.328 24.609 3.42 1 98.81 105 THR A C 1
ATOM 741 O O . THR A 1 105 ? 4.492 24.344 4.609 1 98.81 105 THR A O 1
ATOM 744 N N . SER A 1 106 ? 5.273 24.594 2.516 1 98.81 106 SER A N 1
ATOM 745 C CA . SER A 1 106 ? 6.688 24.438 2.84 1 98.81 106 SER A CA 1
ATOM 746 C C . SER A 1 106 ? 7.574 25.109 1.796 1 98.81 106 SER A C 1
ATOM 748 O O . SER A 1 106 ? 7.41 24.875 0.596 1 98.81 106 SER A O 1
ATOM 750 N N . GLY A 1 107 ? 8.461 25.906 2.254 1 97.44 107 GLY A N 1
ATOM 751 C CA . GLY A 1 107 ? 9.414 26.547 1.345 1 97.44 107 GLY A CA 1
ATOM 752 C C . GLY A 1 107 ? 8.742 27.328 0.232 1 97.44 107 GLY A C 1
ATOM 753 O O . GLY A 1 107 ? 9.18 27.281 -0.918 1 97.44 107 GLY A O 1
ATOM 754 N N . GLY A 1 108 ? 7.691 27.844 0.524 1 97.62 108 GLY A N 1
ATOM 755 C CA . GLY A 1 108 ? 7.012 28.688 -0.444 1 97.62 108 GLY A CA 1
ATOM 756 C C . GLY A 1 108 ? 6.105 27.906 -1.381 1 97.62 108 GLY A C 1
ATOM 757 O O . GLY A 1 108 ? 5.422 28.5 -2.223 1 97.62 108 GLY A O 1
ATOM 758 N N . LYS A 1 109 ? 6.059 26.656 -1.258 1 98.75 109 LYS A N 1
ATOM 759 C CA . LYS A 1 109 ? 5.191 25.812 -2.074 1 98.75 109 LYS A CA 1
ATOM 760 C C . LYS A 1 109 ? 3.992 25.328 -1.271 1 98.75 109 LYS A C 1
ATOM 762 O O . LYS A 1 109 ? 4.043 25.266 -0.039 1 98.75 109 LYS A O 1
ATOM 767 N N . THR A 1 110 ? 2.98 24.969 -2.074 1 98.75 110 THR A N 1
ATOM 768 C CA . THR A 1 110 ? 1.762 24.531 -1.406 1 98.75 110 THR A CA 1
ATOM 769 C C . THR A 1 110 ? 1.227 23.25 -2.049 1 98.75 110 THR A C 1
ATOM 771 O O . THR A 1 110 ? 1.373 23.047 -3.256 1 98.75 110 THR A O 1
ATOM 774 N N . ALA A 1 111 ? 0.655 22.422 -1.228 1 98.88 111 ALA A N 1
ATOM 775 C CA . ALA A 1 111 ? -0.039 21.219 -1.661 1 98.88 111 ALA A CA 1
ATOM 776 C C . ALA A 1 111 ? -1.33 21.016 -0.875 1 98.88 111 ALA A C 1
ATOM 778 O O . ALA A 1 111 ? -1.433 21.438 0.281 1 98.88 111 ALA A O 1
ATOM 779 N N . GLN A 1 112 ? -2.238 20.375 -1.546 1 98.81 112 GLN A N 1
ATOM 780 C CA . GLN A 1 112 ? -3.471 19.984 -0.873 1 98.81 112 GLN A CA 1
ATOM 781 C C . GLN A 1 112 ? -3.557 18.453 -0.73 1 98.81 112 GLN A C 1
ATOM 783 O O . GLN A 1 112 ? -3.131 17.719 -1.622 1 98.81 112 GLN A O 1
ATOM 788 N N . ALA A 1 113 ? -4.152 18.016 0.406 1 98.88 113 ALA A N 1
ATOM 789 C CA . ALA A 1 113 ? -4.266 16.578 0.671 1 98.88 113 ALA A CA 1
ATOM 790 C C . ALA A 1 113 ? -5.473 16.281 1.553 1 98.88 113 ALA A C 1
ATOM 792 O O . ALA A 1 113 ? -5.938 17.141 2.299 1 98.88 113 ALA A O 1
ATOM 793 N N . ARG A 1 114 ? -5.902 15.102 1.437 1 98.75 114 ARG A N 1
ATOM 794 C CA . ARG A 1 114 ? -7 14.625 2.268 1 98.75 114 ARG A CA 1
ATOM 795 C C . ARG A 1 114 ? -6.48 13.828 3.461 1 98.75 114 ARG A C 1
ATOM 797 O O . ARG A 1 114 ? -5.551 13.031 3.322 1 98.75 114 ARG A O 1
ATOM 804 N N . VAL A 1 115 ? -7.062 14.008 4.57 1 98.75 115 VAL A N 1
ATOM 805 C CA . VAL A 1 115 ? -6.711 13.234 5.758 1 98.75 115 VAL A CA 1
ATOM 806 C C . VAL A 1 115 ? -7.316 11.836 5.66 1 98.75 115 VAL A C 1
ATOM 808 O O . VAL A 1 115 ? -8.539 11.68 5.621 1 98.75 115 VAL A O 1
ATOM 811 N N . THR A 1 116 ? -6.43 10.828 5.699 1 98.25 116 THR A N 1
ATOM 812 C CA . THR A 1 116 ? -6.926 9.469 5.488 1 98.25 116 THR A CA 1
ATOM 813 C C . THR A 1 116 ? -6.41 8.531 6.57 1 98.25 116 THR A C 1
ATOM 815 O O . THR A 1 116 ? -6.855 7.383 6.668 1 98.25 116 THR A O 1
ATOM 818 N N . ASP A 1 117 ? -5.453 8.922 7.344 1 98.38 117 ASP A N 1
ATOM 819 C CA . ASP A 1 117 ? -4.832 8.078 8.359 1 98.38 117 ASP A CA 1
ATOM 820 C C . ASP A 1 117 ? -4.336 8.914 9.539 1 98.38 117 ASP A C 1
ATOM 822 O O . ASP A 1 117 ? -4.316 10.141 9.469 1 98.38 117 ASP A O 1
ATOM 826 N N . THR A 1 118 ? -4.086 8.148 10.617 1 98.38 118 THR A N 1
ATOM 827 C CA . THR A 1 118 ? -3.484 8.773 11.797 1 98.38 118 THR A CA 1
ATOM 828 C C . THR A 1 118 ? -2.027 8.344 11.945 1 98.38 118 THR A C 1
ATOM 830 O O . THR A 1 118 ? -1.722 7.148 11.93 1 98.38 118 THR A O 1
ATOM 833 N N . CYS A 1 119 ? -1.219 9.289 12.008 1 97.81 119 CYS A N 1
ATOM 834 C CA . CYS A 1 119 ? 0.175 9.008 12.336 1 97.81 119 CYS A CA 1
ATOM 835 C C . CYS A 1 119 ? 0.368 8.891 13.844 1 97.81 119 CYS A C 1
ATOM 837 O O . CYS A 1 119 ? 0.01 9.805 14.594 1 97.81 119 CYS A O 1
ATOM 839 N N . PRO A 1 120 ? 0.974 7.863 14.273 1 95.81 120 PRO A N 1
ATOM 840 C CA . PRO A 1 120 ? 1.048 7.617 15.719 1 95.81 120 PRO A CA 1
ATOM 841 C C . PRO A 1 120 ? 1.836 8.688 16.469 1 95.81 120 PRO A C 1
ATOM 843 O O . PRO A 1 120 ? 2.834 9.195 15.945 1 95.81 120 PRO A O 1
ATOM 846 N N . ALA A 1 121 ? 1.438 8.898 17.672 1 95.75 121 ALA A N 1
ATOM 847 C CA . ALA A 1 121 ? 1.933 10.008 18.484 1 95.75 121 ALA A CA 1
ATOM 848 C C . ALA A 1 121 ? 3.43 9.867 18.75 1 95.75 121 ALA A C 1
ATOM 850 O O . ALA A 1 121 ? 4.137 10.867 18.891 1 95.75 121 ALA A O 1
ATOM 851 N N . GLN A 1 122 ? 3.896 8.695 18.797 1 95.88 122 GLN A N 1
ATOM 852 C CA . GLN A 1 122 ? 5.309 8.453 19.078 1 95.88 122 GLN A CA 1
ATOM 853 C C . GLN A 1 122 ? 6.195 9 17.969 1 95.88 122 GLN A C 1
ATOM 855 O O . GLN A 1 122 ? 7.348 9.359 18.203 1 95.88 122 GLN A O 1
ATOM 860 N N . PHE A 1 123 ? 5.609 9.109 16.781 1 94.31 123 PHE A N 1
ATOM 861 C CA . PHE A 1 123 ? 6.422 9.508 15.641 1 94.31 123 PHE A CA 1
ATOM 862 C C . PHE A 1 123 ? 5.953 10.844 15.086 1 94.31 123 PHE A C 1
ATOM 864 O O . PHE A 1 123 ? 6.652 11.469 14.281 1 94.31 123 PHE A O 1
ATOM 871 N N . CYS A 1 124 ? 4.766 11.219 15.453 1 98 124 CYS A N 1
ATOM 872 C CA . CYS A 1 124 ? 4.133 12.391 14.852 1 98 124 CYS A CA 1
ATOM 873 C C . CYS A 1 124 ? 3.584 13.32 15.93 1 98 124 CYS A C 1
ATOM 875 O O . CYS A 1 124 ? 2.455 13.148 16.391 1 98 124 CYS A O 1
ATOM 877 N N . SER A 1 125 ? 4.332 14.359 16.203 1 97.88 125 SER A N 1
ATOM 878 C CA . SER A 1 125 ? 3.902 15.352 17.172 1 97.88 125 SER A CA 1
ATOM 879 C C . SER A 1 125 ? 2.822 16.266 16.609 1 97.88 125 SER A C 1
ATOM 881 O O . SER A 1 125 ? 2.623 16.312 15.391 1 97.88 125 SER A O 1
ATOM 883 N N . ALA A 1 126 ? 2.182 16.969 17.547 1 98.25 126 ALA A N 1
ATOM 884 C CA . ALA A 1 126 ? 1.188 17.953 17.109 1 98.25 126 ALA A CA 1
ATOM 885 C C . ALA A 1 126 ? 1.757 18.859 16.016 1 98.25 126 ALA A C 1
ATOM 887 O O . ALA A 1 126 ? 2.908 19.297 16.109 1 98.25 126 ALA A O 1
ATOM 888 N N . GLY A 1 127 ? 1.014 19.188 15.039 1 98.69 127 GLY A N 1
ATOM 889 C CA . GLY A 1 127 ? 1.425 20.016 13.922 1 98.69 127 GLY A CA 1
ATOM 890 C C . GLY A 1 127 ? 2.1 19.25 12.805 1 98.69 127 GLY A C 1
ATOM 891 O O . GLY A 1 127 ? 2.227 19.75 11.688 1 98.69 127 GLY A O 1
ATOM 892 N N . SER A 1 128 ? 2.543 18 13.031 1 98.88 128 SER A N 1
ATOM 893 C CA . SER A 1 128 ? 3.25 17.203 12.039 1 98.88 128 SER A CA 1
ATOM 894 C C . SER A 1 128 ? 2.281 16.359 11.211 1 98.88 128 SER A C 1
ATOM 896 O O . SER A 1 128 ? 1.179 16.047 11.672 1 98.88 128 SER A O 1
ATOM 898 N N . LEU A 1 129 ? 2.646 16.062 10.039 1 98.88 129 LEU A N 1
ATOM 899 C CA . LEU A 1 129 ? 1.909 15.211 9.109 1 98.88 129 LEU A CA 1
ATOM 900 C C . LEU A 1 129 ? 2.836 14.203 8.453 1 98.88 129 LEU A C 1
ATOM 902 O O . LEU A 1 129 ? 4.004 14.5 8.188 1 98.88 129 LEU A O 1
ATOM 906 N N . ASP A 1 130 ? 2.291 13.055 8.227 1 98.88 130 ASP A N 1
ATOM 907 C CA . ASP A 1 130 ? 2.945 12.07 7.367 1 98.88 130 ASP A CA 1
ATOM 908 C C . ASP A 1 130 ? 2.328 12.062 5.973 1 98.88 130 ASP A C 1
ATOM 910 O O . ASP A 1 130 ? 1.182 11.641 5.797 1 98.88 130 ASP A O 1
ATOM 914 N N . LEU A 1 131 ? 3.096 12.531 5.008 1 98.88 131 LEU A N 1
ATOM 915 C CA . LEU A 1 131 ? 2.6 12.836 3.668 1 98.88 131 LEU A CA 1
ATOM 916 C C . LEU A 1 131 ? 2.768 11.633 2.742 1 98.88 131 LEU A C 1
ATOM 918 O O . LEU A 1 131 ? 3.744 10.891 2.854 1 98.88 131 LEU A O 1
ATOM 922 N N . SER A 1 132 ? 1.806 11.453 1.853 1 97.69 132 SER A N 1
ATOM 923 C CA . SER A 1 132 ? 2.125 10.562 0.742 1 97.69 132 SER A CA 1
ATOM 924 C C . SER A 1 132 ? 3.305 11.086 -0.068 1 97.69 132 SER A C 1
ATOM 926 O O . SER A 1 132 ? 3.615 12.281 -0.02 1 97.69 132 SER A O 1
ATOM 928 N N . GLN A 1 133 ? 3.93 10.188 -0.804 1 96.44 133 GLN A N 1
ATOM 929 C CA . GLN A 1 133 ? 5.039 10.641 -1.638 1 96.44 133 GLN A CA 1
ATOM 930 C C . GLN A 1 133 ? 4.574 11.664 -2.668 1 96.44 133 GLN A C 1
ATOM 932 O O . GLN A 1 133 ? 5.297 12.617 -2.973 1 96.44 133 GLN A O 1
ATOM 937 N N . ALA A 1 134 ? 3.404 11.508 -3.172 1 97.06 134 ALA A N 1
ATOM 938 C CA . ALA A 1 134 ? 2.865 12.461 -4.137 1 97.06 134 ALA A CA 1
ATOM 939 C C . ALA A 1 134 ? 2.732 13.852 -3.518 1 97.06 134 ALA A C 1
ATOM 941 O O . ALA A 1 134 ? 3.07 14.852 -4.148 1 97.06 134 ALA A O 1
ATOM 942 N N . VAL A 1 135 ? 2.295 13.945 -2.307 1 98.81 135 VAL A N 1
ATOM 943 C CA . VAL A 1 135 ? 2.15 15.219 -1.617 1 98.81 135 VAL A CA 1
ATOM 944 C C . VAL A 1 135 ? 3.527 15.805 -1.306 1 98.81 135 VAL A C 1
ATOM 946 O O . VAL A 1 135 ? 3.795 16.969 -1.59 1 98.81 135 VAL A O 1
ATOM 949 N N . PHE A 1 136 ? 4.395 14.969 -0.737 1 98.75 136 PHE A N 1
ATOM 950 C CA . PHE A 1 136 ? 5.73 15.406 -0.352 1 98.75 136 PHE A CA 1
ATOM 951 C C . PHE A 1 136 ? 6.484 15.969 -1.553 1 98.75 136 PHE A C 1
ATOM 953 O O . PHE A 1 136 ? 7.145 17 -1.448 1 98.75 136 PHE A O 1
ATOM 960 N N . GLN A 1 137 ? 6.293 15.391 -2.674 1 98.62 137 GLN A N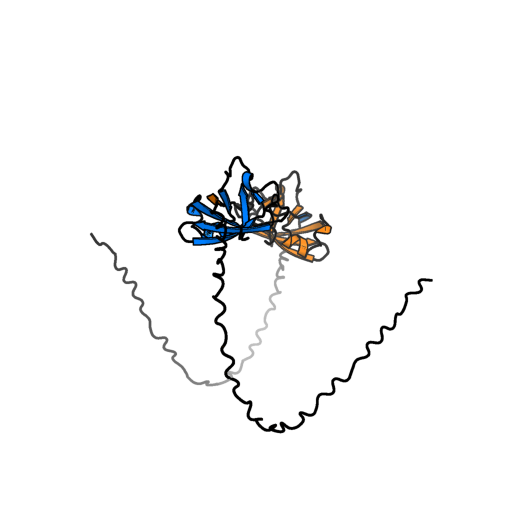 1
ATOM 961 C CA . GLN A 1 137 ? 7.059 15.75 -3.861 1 98.62 137 GLN A CA 1
ATOM 962 C C . GLN A 1 137 ? 6.582 17.078 -4.441 1 98.62 137 GLN A C 1
ATOM 964 O O . GLN A 1 137 ? 7.289 17.703 -5.23 1 98.62 137 GLN A O 1
ATOM 969 N N . GLN A 1 138 ? 5.453 17.516 -4.129 1 98.75 138 GLN A N 1
ATOM 970 C CA . GLN A 1 138 ? 5.016 18.859 -4.531 1 98.75 138 GLN A CA 1
ATOM 971 C C . GLN A 1 138 ? 5.711 19.938 -3.703 1 98.75 138 GLN A C 1
ATOM 973 O O . GLN A 1 138 ? 5.762 21.094 -4.105 1 98.75 138 GLN A O 1
ATOM 978 N N . LEU A 1 139 ? 6.246 19.547 -2.625 1 98.88 139 LEU A N 1
ATOM 979 C CA . LEU A 1 139 ? 6.797 20.516 -1.678 1 98.88 139 LEU A CA 1
ATOM 980 C C . LEU A 1 139 ? 8.32 20.469 -1.691 1 98.88 139 LEU A C 1
ATOM 982 O O . LEU A 1 139 ? 8.977 21.516 -1.562 1 98.88 139 LEU A O 1
ATOM 986 N N . ALA A 1 140 ? 8.852 19.25 -1.806 1 98.75 140 ALA A N 1
ATOM 987 C CA . ALA A 1 140 ? 10.289 19.031 -1.762 1 98.75 140 ALA A CA 1
ATOM 988 C C . ALA A 1 140 ? 10.656 17.688 -2.391 1 98.75 140 ALA A C 1
ATOM 990 O O . ALA A 1 140 ? 9.805 16.812 -2.521 1 98.75 140 ALA A O 1
ATOM 991 N N . PRO A 1 141 ? 11.945 17.578 -2.758 1 98.06 141 PRO A N 1
ATOM 992 C CA . PRO A 1 141 ? 12.367 16.234 -3.207 1 98.06 141 PRO A CA 1
ATOM 993 C C . PRO A 1 141 ? 12.344 15.203 -2.086 1 98.06 141 PRO A C 1
ATOM 995 O O . PRO A 1 141 ? 12.648 15.531 -0.935 1 98.06 141 PRO A O 1
ATOM 998 N N . LEU A 1 142 ? 12.031 13.961 -2.461 1 97.06 142 LEU A N 1
ATOM 999 C CA . LEU A 1 142 ? 11.93 12.891 -1.473 1 97.06 142 LEU A CA 1
ATOM 1000 C C . LEU A 1 142 ? 13.25 12.727 -0.721 1 97.06 142 LEU A C 1
ATOM 1002 O O . LEU A 1 142 ? 13.258 12.328 0.447 1 97.06 142 LEU A O 1
ATOM 1006 N N . SER A 1 143 ? 14.352 13.125 -1.312 1 97.62 143 SER A N 1
ATOM 1007 C CA . SER A 1 143 ? 15.672 12.938 -0.729 1 97.62 143 SER A CA 1
ATOM 1008 C C . SER A 1 143 ? 15.859 13.812 0.507 1 97.62 143 SER A C 1
ATOM 1010 O O . SER A 1 143 ? 16.75 13.555 1.325 1 97.62 143 SER A O 1
ATOM 1012 N N . GLN A 1 144 ? 15.031 14.797 0.632 1 98.31 144 GLN A N 1
ATOM 1013 C CA . GLN A 1 144 ? 15.133 15.664 1.801 1 98.31 144 GLN A CA 1
ATOM 1014 C C . GLN A 1 144 ? 14.633 14.961 3.057 1 98.31 144 GLN A C 1
ATOM 1016 O O . GLN A 1 144 ? 15.055 15.289 4.168 1 98.31 144 GLN A O 1
ATOM 1021 N N . GLY A 1 145 ? 13.703 14.117 2.941 1 97.94 145 GLY A N 1
ATOM 1022 C CA . GLY A 1 145 ? 13.297 13.234 4.023 1 97.94 145 GLY A CA 1
ATOM 1023 C C . GLY A 1 145 ? 12.336 13.891 4.996 1 97.94 145 GLY A C 1
ATOM 1024 O O . GLY A 1 145 ? 11.258 13.344 5.277 1 97.94 145 GLY A O 1
ATOM 1025 N N . VAL A 1 146 ? 12.727 14.977 5.555 1 98.69 146 VAL A N 1
ATOM 1026 C CA . VAL A 1 146 ? 11.922 15.719 6.52 1 98.69 146 VAL A CA 1
ATOM 1027 C C . VAL A 1 146 ? 11.922 17.203 6.156 1 98.69 146 VAL A C 1
ATOM 1029 O O . VAL A 1 146 ? 12.961 17.766 5.797 1 98.69 146 VAL A O 1
ATOM 1032 N N . ILE A 1 147 ? 10.727 17.812 6.203 1 98.88 147 ILE A N 1
ATOM 1033 C CA . ILE A 1 147 ? 10.617 19.25 5.926 1 98.88 147 ILE A CA 1
ATOM 1034 C C . ILE A 1 147 ? 9.812 19.922 7.027 1 98.88 147 ILE A C 1
ATOM 1036 O O . ILE A 1 147 ? 8.969 19.297 7.672 1 98.88 147 ILE A O 1
ATOM 1040 N N . ASP A 1 148 ? 10.078 21.203 7.23 1 98.81 148 ASP A N 1
ATOM 1041 C CA . ASP A 1 148 ? 9.188 22.016 8.062 1 98.81 148 ASP A CA 1
ATOM 1042 C C . ASP A 1 148 ? 7.918 22.375 7.301 1 98.81 148 ASP A C 1
ATOM 1044 O O . ASP A 1 148 ? 7.98 22.797 6.145 1 98.81 148 ASP A O 1
ATOM 1048 N N . ILE A 1 149 ? 6.836 22.281 7.996 1 98.88 149 ILE A N 1
ATOM 1049 C CA . ILE A 1 149 ? 5.59 22.594 7.305 1 98.88 149 ILE A CA 1
ATOM 1050 C C . ILE A 1 149 ? 4.73 23.516 8.18 1 98.88 149 ILE A C 1
ATOM 1052 O O . ILE A 1 149 ? 4.906 23.547 9.398 1 98.88 149 ILE A O 1
ATOM 1056 N N . LYS A 1 150 ? 3.924 24.234 7.469 1 98.69 150 LYS A N 1
ATOM 1057 C CA . LYS A 1 150 ? 2.715 24.859 8 1 98.69 150 LYS A CA 1
ATOM 1058 C C . LYS A 1 150 ? 1.469 24.328 7.297 1 98.69 150 LYS A C 1
ATOM 1060 O O . LYS A 1 150 ? 1.509 24 6.105 1 98.69 150 LYS A O 1
ATOM 1065 N N . TRP A 1 151 ? 0.412 24.172 8.055 1 98.69 151 TRP A N 1
ATOM 1066 C CA . TRP A 1 151 ? -0.79 23.734 7.363 1 98.69 151 TRP A CA 1
ATOM 1067 C C . TRP A 1 151 ? -2.045 24.219 8.078 1 98.69 151 TRP A C 1
ATOM 1069 O O . TRP A 1 151 ? -1.988 24.609 9.25 1 98.69 151 TRP A O 1
ATOM 1079 N N . GLU A 1 152 ? -3.104 24.25 7.348 1 98.5 152 GLU A N 1
ATOM 1080 C CA . GLU A 1 152 ? -4.445 24.594 7.82 1 98.5 152 GLU A CA 1
ATOM 1081 C C . GLU A 1 152 ? -5.5 23.734 7.129 1 98.5 152 GLU A C 1
ATOM 1083 O O . GLU A 1 152 ? -5.238 23.125 6.086 1 98.5 152 GLU A O 1
ATOM 1088 N N . PHE A 1 153 ? -6.613 23.594 7.797 1 97.75 153 PHE A N 1
ATOM 1089 C CA . PHE A 1 153 ? -7.727 22.953 7.105 1 97.75 153 PHE A CA 1
ATOM 1090 C C . PHE A 1 153 ? -8.18 23.797 5.914 1 97.75 153 PHE A C 1
ATOM 1092 O O . PHE A 1 153 ? -8.125 25.016 5.961 1 97.75 153 PHE A O 1
ATOM 1099 N N . ALA A 1 154 ? -8.586 23.062 4.918 1 94.62 154 ALA A N 1
ATOM 1100 C CA . ALA A 1 154 ? -9 23.719 3.68 1 94.62 154 ALA A CA 1
ATOM 1101 C C . ALA A 1 154 ? -10.484 23.484 3.408 1 94.62 154 ALA A C 1
ATOM 1103 O O . ALA A 1 154 ? -11.039 22.453 3.807 1 94.62 154 ALA A O 1
ATOM 1104 N N . MET B 1 1 ? -51.281 -14.656 -5.168 1 29.97 1 MET B N 1
ATOM 1105 C CA . MET B 1 1 ? -52.125 -13.945 -6.141 1 29.97 1 MET B CA 1
ATOM 1106 C C . MET B 1 1 ? -51.906 -12.438 -6.043 1 29.97 1 MET B C 1
ATOM 1108 O O . MET B 1 1 ? -52.469 -11.773 -5.176 1 29.97 1 MET B O 1
ATOM 1112 N N . ALA B 1 2 ? -50.5 -12 -6.246 1 29.02 2 ALA B N 1
ATOM 1113 C CA . ALA B 1 2 ? -49.812 -10.75 -5.992 1 29.02 2 ALA B CA 1
ATOM 1114 C C . ALA B 1 2 ? -50.25 -9.648 -6.949 1 29.02 2 ALA B C 1
ATOM 1116 O O . ALA B 1 2 ? -50.156 -9.797 -8.172 1 29.02 2 ALA B O 1
ATOM 1117 N N . ILE B 1 3 ? -51.344 -8.859 -6.574 1 30.14 3 ILE B N 1
ATOM 1118 C CA . ILE B 1 3 ? -52.156 -7.887 -7.266 1 30.14 3 ILE B CA 1
ATOM 1119 C C . ILE B 1 3 ? -51.344 -6.66 -7.629 1 30.14 3 ILE B C 1
ATOM 1121 O O . ILE B 1 3 ? -50.969 -5.863 -6.758 1 30.14 3 ILE B O 1
ATOM 1125 N N . PHE B 1 4 ? -50.156 -6.789 -8.273 1 29.61 4 PHE B N 1
ATOM 1126 C CA . PHE B 1 4 ? -49.281 -5.652 -8.555 1 29.61 4 PHE B CA 1
ATOM 1127 C C . PHE B 1 4 ? -50 -4.582 -9.344 1 29.61 4 PHE B C 1
ATOM 1129 O O . PHE B 1 4 ? -50.75 -4.895 -10.289 1 29.61 4 PHE B O 1
ATOM 1136 N N . TYR B 1 5 ? -50.312 -3.449 -8.625 1 25.25 5 TYR B N 1
ATOM 1137 C CA . TYR B 1 5 ? -51 -2.174 -8.828 1 25.25 5 TYR B CA 1
ATOM 1138 C C . TYR B 1 5 ? -50.406 -1.424 -10.016 1 25.25 5 TYR B C 1
ATOM 1140 O O . TYR B 1 5 ? -49.219 -1.14 -10.047 1 25.25 5 TYR B O 1
ATOM 1148 N N . LYS B 1 6 ? -50.875 -1.633 -11.234 1 26.27 6 LYS B N 1
ATOM 1149 C CA . LYS B 1 6 ? -50.625 -1.099 -12.57 1 26.27 6 LYS B CA 1
ATOM 1150 C C . LYS B 1 6 ? -50.781 0.417 -12.594 1 26.27 6 LYS B C 1
ATOM 1152 O O . LYS B 1 6 ? -51.031 1 -13.656 1 26.27 6 LYS B O 1
ATOM 1157 N N . LEU B 1 7 ? -50.344 1.184 -11.438 1 24.44 7 LEU B N 1
ATOM 1158 C CA . LEU B 1 7 ? -50.844 2.553 -11.484 1 24.44 7 LEU B CA 1
ATOM 1159 C C . LEU B 1 7 ? -50.375 3.252 -12.758 1 24.44 7 LEU B C 1
ATOM 1161 O O . LEU B 1 7 ? -49.188 3.236 -13.094 1 24.44 7 LEU B O 1
ATOM 1165 N N . ALA B 1 8 ? -51.25 3.51 -13.664 1 25.17 8 ALA B N 1
ATOM 1166 C CA . ALA B 1 8 ? -51.344 4.07 -15.008 1 25.17 8 ALA B CA 1
ATOM 1167 C C . ALA B 1 8 ? -50.938 5.539 -15.023 1 25.17 8 ALA B C 1
ATOM 1169 O O . ALA B 1 8 ? -51.656 6.41 -14.57 1 25.17 8 ALA B O 1
ATOM 1170 N N . ILE B 1 9 ? -49.75 5.926 -14.453 1 24.09 9 ILE B N 1
ATOM 1171 C CA . ILE B 1 9 ? -49.531 7.359 -14.289 1 24.09 9 ILE B CA 1
ATOM 1172 C C . ILE B 1 9 ? -49.562 8.039 -15.656 1 24.09 9 ILE B C 1
ATOM 1174 O O . ILE B 1 9 ? -48.781 7.676 -16.547 1 24.09 9 ILE B O 1
ATOM 1178 N N . ALA B 1 10 ? -50.625 8.719 -15.969 1 22.94 10 ALA B N 1
ATOM 1179 C CA . ALA B 1 10 ? -51.062 9.398 -17.188 1 22.94 10 ALA B CA 1
ATOM 1180 C C . ALA B 1 10 ? -50.125 10.555 -17.531 1 22.94 10 ALA B C 1
ATOM 1182 O O . ALA B 1 10 ? -50 11.516 -16.766 1 22.94 10 ALA B O 1
ATOM 1183 N N . ALA B 1 11 ? -49.031 10.391 -18.25 1 24.94 11 ALA B N 1
ATOM 1184 C CA . ALA B 1 11 ? -47.938 11.297 -18.547 1 24.94 11 ALA B CA 1
ATOM 1185 C C . ALA B 1 11 ? -48.406 12.43 -19.469 1 24.94 11 ALA B C 1
ATOM 1187 O O . ALA B 1 11 ? -48.531 12.234 -20.688 1 24.94 11 ALA B O 1
ATOM 1188 N N . THR B 1 12 ? -49.656 13.117 -19.062 1 25.3 12 THR B N 1
ATOM 1189 C CA . THR B 1 12 ? -50.156 13.898 -20.188 1 25.3 12 THR B CA 1
ATOM 1190 C C . THR B 1 12 ? -49.094 14.914 -20.641 1 25.3 12 THR B C 1
ATOM 1192 O O . THR B 1 12 ? -48.531 15.641 -19.828 1 25.3 12 THR B O 1
ATOM 1195 N N . ALA B 1 13 ? -48.594 14.703 -21.797 1 21.08 13 ALA B N 1
ATOM 1196 C CA . ALA B 1 13 ? -47.438 15.25 -22.484 1 21.08 13 ALA B CA 1
ATOM 1197 C C . ALA B 1 13 ? -47.594 16.75 -22.703 1 21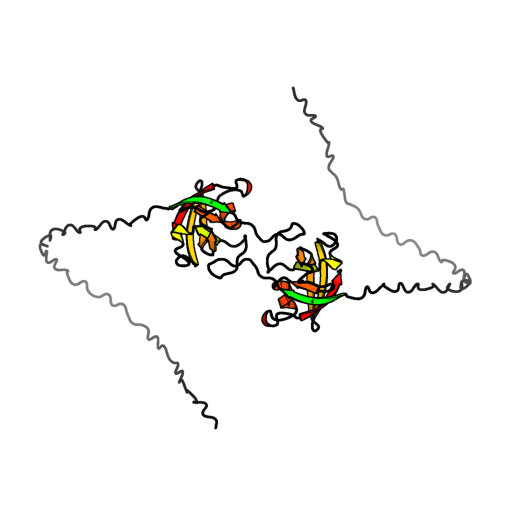.08 13 ALA B C 1
ATOM 1199 O O . ALA B 1 13 ? -46.688 17.531 -22.375 1 21.08 13 ALA B O 1
ATOM 1200 N N . ALA B 1 14 ? -48.5 17.219 -23.625 1 21.88 14 ALA B N 1
ATOM 1201 C CA . ALA B 1 14 ? -47.75 17.672 -24.797 1 21.88 14 ALA B CA 1
ATOM 1202 C C . ALA B 1 14 ? -47.438 19.156 -24.719 1 21.88 14 ALA B C 1
ATOM 1204 O O . ALA B 1 14 ? -46.281 19.578 -24.891 1 21.88 14 ALA B O 1
ATOM 1205 N N . LEU B 1 15 ? -48.438 20.109 -25.125 1 23.36 15 LEU B N 1
ATOM 1206 C CA . LEU B 1 15 ? -48.281 20.844 -26.375 1 23.36 15 LEU B CA 1
ATOM 1207 C C . LEU B 1 15 ? -47.844 22.281 -26.109 1 23.36 15 LEU B C 1
ATOM 1209 O O . LEU B 1 15 ? -48.531 23.047 -25.422 1 23.36 15 LEU B O 1
ATOM 1213 N N . ALA B 1 16 ? -46.562 22.656 -26.266 1 29.22 16 ALA B N 1
ATOM 1214 C CA . ALA B 1 16 ? -45.75 23.828 -25.922 1 29.22 16 ALA B CA 1
ATOM 1215 C C . ALA B 1 16 ? -46.125 25.031 -26.797 1 29.22 16 ALA B C 1
ATOM 1217 O O . ALA B 1 16 ? -45.5 26.078 -26.703 1 29.22 16 ALA B O 1
ATOM 1218 N N . THR B 1 17 ? -47.469 25.188 -27.203 1 27.11 17 THR B N 1
ATOM 1219 C CA . THR B 1 17 ? -47.438 26 -28.406 1 27.11 17 THR B CA 1
ATOM 1220 C C . THR B 1 17 ? -46.875 27.391 -28.109 1 27.11 17 THR B C 1
ATOM 1222 O O . THR B 1 17 ? -47.094 27.922 -27.016 1 27.11 17 THR B O 1
ATOM 1225 N N . MET B 1 18 ? -45.969 27.969 -28.953 1 24.67 18 MET B N 1
ATOM 1226 C CA . MET B 1 18 ? -44.906 28.969 -28.984 1 24.67 18 MET B CA 1
ATOM 1227 C C . MET B 1 18 ? -45.469 30.375 -29.016 1 24.67 18 MET B C 1
ATOM 1229 O O . MET B 1 18 ? -44.938 31.297 -28.375 1 24.67 18 MET B O 1
ATOM 1233 N N . VAL B 1 19 ? -46.562 30.719 -29.828 1 26.27 19 VAL B N 1
ATOM 1234 C CA . VAL B 1 19 ? -46.094 31.609 -30.875 1 26.27 19 VAL B CA 1
ATOM 1235 C C . VAL B 1 19 ? -46.031 33.031 -30.359 1 26.27 19 VAL B C 1
ATOM 1237 O O . VAL B 1 19 ? -45 33.719 -30.469 1 26.27 19 VAL B O 1
ATOM 1240 N N . ALA B 1 20 ? -47.094 34.031 -30.688 1 29.39 20 ALA B N 1
ATOM 1241 C CA . ALA B 1 20 ? -46.938 35.188 -31.562 1 29.39 20 ALA B CA 1
ATOM 1242 C C . ALA B 1 20 ? -46.781 36.469 -30.766 1 29.39 20 ALA B C 1
ATOM 1244 O O . ALA B 1 20 ? -47.562 36.75 -29.828 1 29.39 20 ALA B O 1
ATOM 1245 N N . ALA B 1 21 ? -45.625 37.188 -30.938 1 30.48 21 ALA B N 1
ATOM 1246 C CA . ALA B 1 21 ? -44.969 38.344 -30.312 1 30.48 21 ALA B CA 1
ATOM 1247 C C . ALA B 1 21 ? -45.719 39.625 -30.547 1 30.48 21 ALA B C 1
ATOM 1249 O O . ALA B 1 21 ? -45.938 40.031 -31.688 1 30.48 21 ALA B O 1
ATOM 1250 N N . ALA B 1 22 ? -46.844 39.844 -29.828 1 33.28 22 ALA B N 1
ATOM 1251 C CA . ALA B 1 22 ? -47.688 41 -30.188 1 33.28 22 ALA B CA 1
ATOM 1252 C C . ALA B 1 22 ? -46.875 42.281 -30.172 1 33.28 22 ALA B C 1
ATOM 1254 O O . ALA B 1 22 ? -45.875 42.375 -29.453 1 33.28 22 ALA B O 1
ATOM 1255 N N . PRO B 1 23 ? -47.25 43.219 -31.109 1 26.52 23 PRO B N 1
ATOM 1256 C CA . PRO B 1 23 ? -46.594 44.469 -31.5 1 26.52 23 PRO B CA 1
ATOM 1257 C C . PRO B 1 23 ? -46.438 45.469 -30.359 1 26.52 23 PRO B C 1
ATOM 1259 O O . PRO B 1 23 ? -47.188 45.406 -29.391 1 26.52 23 PRO B O 1
ATOM 1262 N N . ILE B 1 24 ? -45.375 46.219 -30.266 1 31.55 24 ILE B N 1
ATOM 1263 C CA . ILE B 1 24 ? -44.531 47.094 -29.484 1 31.55 24 ILE B CA 1
ATOM 1264 C C . ILE B 1 24 ? -45.25 48.438 -29.25 1 31.55 24 ILE B C 1
ATOM 1266 O O . ILE B 1 24 ? -44.656 49.344 -28.656 1 31.55 24 ILE B O 1
ATOM 1270 N N . ASP B 1 25 ? -46.656 48.5 -29.094 1 27.47 25 ASP B N 1
ATOM 1271 C CA . ASP B 1 25 ? -47.062 49.875 -29.344 1 27.47 25 ASP B CA 1
ATOM 1272 C C . ASP B 1 25 ? -46.406 50.844 -28.391 1 27.47 25 ASP B C 1
ATOM 1274 O O . ASP B 1 25 ? -46.281 50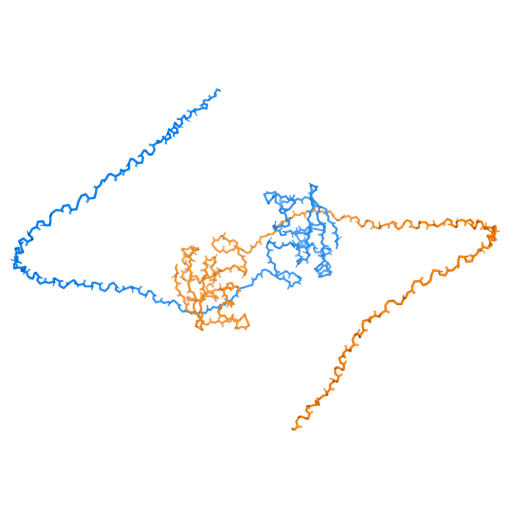.562 -27.188 1 27.47 25 ASP B O 1
ATOM 1278 N N . PRO B 1 26 ? -45.625 51.844 -28.859 1 28.11 26 PRO B N 1
ATOM 1279 C CA . PRO B 1 26 ? -44.719 52.812 -28.25 1 28.11 26 PRO B CA 1
ATOM 1280 C C . PRO B 1 26 ? -45.438 53.75 -27.281 1 28.11 26 PRO B C 1
ATOM 1282 O O . PRO B 1 26 ? -46.312 54.531 -27.688 1 28.11 26 PRO B O 1
ATOM 1285 N N . ALA B 1 27 ? -46.031 53.188 -26.25 1 30.92 27 ALA B N 1
ATOM 1286 C CA . ALA B 1 27 ? -46.875 54.062 -25.422 1 30.92 27 ALA B CA 1
ATOM 1287 C C . ALA B 1 27 ? -46.125 55.344 -25.078 1 30.92 27 ALA B C 1
ATOM 1289 O O . ALA B 1 27 ? -44.906 55.375 -24.953 1 30.92 27 ALA B O 1
ATOM 1290 N N . ALA B 1 28 ? -46.875 56.406 -25.281 1 30.78 28 ALA B N 1
ATOM 1291 C CA . ALA B 1 28 ? -46.656 57.844 -25.188 1 30.78 28 ALA B CA 1
ATOM 1292 C C . ALA B 1 28 ? -46.156 58.25 -23.797 1 30.78 28 ALA B C 1
ATOM 1294 O O . ALA B 1 28 ? -46.562 57.656 -22.797 1 30.78 28 ALA B O 1
ATOM 1295 N N . ALA B 1 29 ? -45.031 58.906 -23.734 1 31.17 29 ALA B N 1
ATOM 1296 C CA . ALA B 1 29 ? -44.094 59.438 -22.75 1 31.17 29 ALA B CA 1
ATOM 1297 C C . ALA B 1 29 ? -44.781 60.375 -21.766 1 31.17 29 ALA B C 1
ATOM 1299 O O . ALA B 1 29 ? -45.25 61.469 -22.156 1 31.17 29 ALA B O 1
ATOM 1300 N N . PRO B 1 30 ? -45.812 59.875 -20.938 1 30.73 30 PRO B N 1
ATOM 1301 C CA . PRO B 1 30 ? -46.406 61 -20.188 1 30.73 30 PRO B CA 1
ATOM 1302 C C . PRO B 1 30 ? -45.375 61.812 -19.406 1 30.73 30 PRO B C 1
ATOM 1304 O O . PRO B 1 30 ? -44.312 61.281 -19.078 1 30.73 30 PRO B O 1
ATOM 1307 N N . GLY B 1 31 ? -45.344 63.125 -19.5 1 29.12 31 GLY B N 1
ATOM 1308 C CA . GLY B 1 31 ? -44.562 64.25 -19 1 29.12 31 GLY B CA 1
ATOM 1309 C C . GLY B 1 31 ? -44.469 64.312 -17.484 1 29.12 31 GLY B C 1
ATOM 1310 O O . GLY B 1 31 ? -45.5 64.438 -16.812 1 29.12 31 GLY B O 1
ATOM 1311 N N . VAL B 1 32 ? -43.906 63.312 -16.828 1 31.72 32 VAL B N 1
ATOM 1312 C CA . VAL B 1 32 ? -43.906 63.219 -15.367 1 31.72 32 VAL B CA 1
ATOM 1313 C C . VAL B 1 32 ? -43.312 64.5 -14.781 1 31.72 32 VAL B C 1
ATOM 1315 O O . VAL B 1 32 ? -42.25 65 -15.227 1 31.72 32 VAL B O 1
ATOM 1318 N N . GLY B 1 33 ? -44.188 65.312 -14.281 1 31.3 33 GLY B N 1
ATOM 1319 C CA . GLY B 1 33 ? -43.938 66.5 -13.461 1 31.3 33 GLY B CA 1
ATOM 1320 C C . GLY B 1 33 ? -42.938 66.25 -12.359 1 31.3 33 GLY B C 1
ATOM 1321 O O . GLY B 1 33 ? -43 65.25 -11.672 1 31.3 33 GLY B O 1
ATOM 1322 N N . VAL B 1 34 ? -41.688 66.688 -12.562 1 31.69 34 VAL B N 1
ATOM 1323 C CA . VAL B 1 34 ? -40.469 66.562 -11.781 1 31.69 34 VAL B CA 1
ATOM 1324 C C . VAL B 1 34 ? -40.719 67.125 -10.367 1 31.69 34 VAL B C 1
ATOM 1326 O O . VAL B 1 34 ? -40.969 68.312 -10.188 1 31.69 34 VAL B O 1
ATOM 1329 N N . ARG B 1 35 ? -41.719 66.562 -9.602 1 32.88 35 ARG B N 1
ATOM 1330 C CA . ARG B 1 35 ? -41.781 67.125 -8.266 1 32.88 35 ARG B CA 1
ATOM 1331 C C . ARG B 1 35 ? -40.469 67 -7.539 1 32.88 35 ARG B C 1
ATOM 1333 O O . ARG B 1 35 ? -39.844 65.875 -7.57 1 32.88 35 ARG B O 1
ATOM 1340 N N . HIS B 1 36 ? -39.656 68 -7.488 1 34.62 36 HIS B N 1
ATOM 1341 C CA . HIS B 1 36 ? -38.375 68.125 -6.801 1 34.62 36 HIS B CA 1
ATOM 1342 C C . HIS B 1 36 ? -38.469 67.75 -5.328 1 34.62 36 HIS B C 1
ATOM 1344 O O . HIS B 1 36 ? -39.188 68.375 -4.559 1 34.62 36 HIS B O 1
ATOM 1350 N N . THR B 1 37 ? -38.906 66.5 -5.047 1 34.5 37 THR B N 1
ATOM 1351 C CA . THR B 1 37 ? -39 66.188 -3.619 1 34.5 37 THR B CA 1
ATOM 1352 C C . THR B 1 37 ? -37.656 66.312 -2.945 1 34.5 37 THR B C 1
ATOM 1354 O O . THR B 1 37 ? -36.656 65.812 -3.443 1 34.5 37 THR B O 1
ATOM 1357 N N . THR B 1 38 ? -37.406 67.375 -2.145 1 37.53 38 THR B N 1
ATOM 1358 C CA . THR B 1 38 ? -36.25 67.688 -1.323 1 37.53 38 THR B CA 1
ATOM 1359 C C . THR B 1 38 ? -35.875 66.5 -0.44 1 37.53 38 THR B C 1
ATOM 1361 O O . THR B 1 38 ? -36.688 66.062 0.345 1 37.53 38 THR B O 1
ATOM 1364 N N . ALA B 1 39 ? -35.125 65.625 -0.902 1 41.06 39 ALA B N 1
ATOM 1365 C CA . ALA B 1 39 ? -34.719 64.375 -0.224 1 41.06 39 ALA B CA 1
ATOM 1366 C C . ALA B 1 39 ? -33.906 64.688 1.026 1 41.06 39 ALA B C 1
ATOM 1368 O O . ALA B 1 39 ? -32.969 65.562 0.985 1 41.06 39 ALA B O 1
ATOM 1369 N N . THR B 1 40 ? -34.562 64.688 2.17 1 43.59 40 THR B N 1
ATOM 1370 C CA . THR B 1 40 ? -33.875 64.75 3.453 1 43.59 40 THR B CA 1
ATOM 1371 C C . THR B 1 40 ? -32.75 63.75 3.525 1 43.59 40 THR B C 1
ATOM 1373 O O . THR B 1 40 ? -33 62.562 3.285 1 43.59 40 THR B O 1
ATOM 1376 N N . VAL B 1 41 ? -31.484 64.125 3.301 1 42.66 41 VAL B N 1
ATOM 1377 C CA . VAL B 1 41 ? -30.281 63.312 3.389 1 42.66 41 VAL B CA 1
ATOM 1378 C C . VAL B 1 41 ? -30.266 62.562 4.719 1 42.66 41 VAL B C 1
ATOM 1380 O O . VAL B 1 41 ? -30.344 63.188 5.785 1 42.66 41 VAL B O 1
ATOM 1383 N N . ILE B 1 42 ? -31.016 61.469 4.883 1 45.69 42 ILE B N 1
ATOM 1384 C CA . ILE B 1 42 ? -30.844 60.656 6.082 1 45.69 42 ILE B CA 1
ATOM 1385 C C . ILE B 1 42 ? -29.359 60.406 6.332 1 45.69 42 ILE B C 1
ATOM 1387 O O . ILE B 1 42 ? -28.609 60.125 5.395 1 45.69 42 ILE B O 1
ATOM 1391 N N . PRO B 1 43 ? -28.75 61.031 7.391 1 42.78 43 PRO B N 1
ATOM 1392 C CA . PRO B 1 43 ? -27.344 60.719 7.688 1 42.78 43 PRO B CA 1
ATOM 1393 C C . PRO B 1 43 ? -27.031 59.25 7.582 1 42.78 43 PRO B C 1
ATOM 1395 O O . PRO B 1 43 ? -27.828 58.406 8.016 1 42.78 43 PRO B O 1
ATOM 1398 N N . LEU B 1 44 ? -26.297 58.875 6.547 1 44.03 44 LEU B N 1
ATOM 1399 C CA . LEU B 1 44 ? -25.812 57.531 6.367 1 44.03 44 LEU B CA 1
ATOM 1400 C C . LEU B 1 44 ? -25.422 56.906 7.703 1 44.03 44 LEU B C 1
ATOM 1402 O O . LEU B 1 44 ? -24.609 57.469 8.438 1 44.03 44 LEU B O 1
ATOM 1406 N N . GLU B 1 45 ? -26.328 56.281 8.398 1 47.16 45 GLU B N 1
ATOM 1407 C CA . GLU B 1 45 ? -25.938 55.5 9.562 1 47.16 45 GLU B CA 1
ATOM 1408 C C . GLU B 1 45 ? -24.578 54.812 9.344 1 47.16 45 GLU B C 1
ATOM 1410 O O . GLU B 1 45 ? -24.328 54.25 8.281 1 47.16 45 GLU B O 1
ATOM 1415 N N . GLU B 1 46 ? -23.531 55.312 10.008 1 49.28 46 GLU B N 1
ATOM 1416 C CA . GLU B 1 46 ? -22.234 54.625 10.016 1 49.28 46 GLU B CA 1
ATOM 1417 C C . GLU B 1 46 ? -22.422 53.094 10.078 1 49.28 46 GLU B C 1
ATOM 1419 O O . GLU B 1 46 ? -22.984 52.562 11.047 1 49.28 46 GLU B O 1
ATOM 1424 N N . GLN B 1 47 ? -22.734 52.5 8.953 1 49.09 47 GLN B N 1
ATOM 1425 C CA . GLN B 1 47 ? -22.672 51.031 8.953 1 49.09 47 GLN B CA 1
ATOM 1426 C C . GLN B 1 47 ? -21.422 50.531 9.664 1 49.09 47 GLN B C 1
ATOM 1428 O O . GLN B 1 47 ? -20.297 50.906 9.281 1 49.09 47 GLN B O 1
ATOM 1433 N N . ASN B 1 48 ? -21.469 50.375 10.992 1 49.31 48 ASN B N 1
ATOM 1434 C CA . ASN B 1 48 ? -20.438 49.594 11.664 1 49.31 48 ASN B CA 1
ATOM 1435 C C . ASN B 1 48 ? -19.969 48.438 10.797 1 49.31 48 ASN B C 1
ATOM 1437 O O . ASN B 1 48 ? -20.703 47.438 10.625 1 49.31 48 ASN B O 1
ATOM 1441 N N . LEU B 1 49 ? -19.188 48.688 9.734 1 47.84 49 LEU B N 1
ATOM 1442 C CA . LEU B 1 49 ? -18.469 47.562 9.117 1 47.84 49 LEU B CA 1
ATOM 1443 C C . LEU B 1 49 ? -17.953 46.594 10.18 1 47.84 49 LEU B C 1
ATOM 1445 O O . LEU B 1 49 ? -17.078 46.969 10.984 1 47.84 49 LEU B O 1
ATOM 1449 N N . ILE B 1 50 ? -18.797 45.844 10.734 1 48.75 50 ILE B N 1
ATOM 1450 C CA . ILE B 1 50 ? -18.266 44.719 11.477 1 48.75 50 ILE B CA 1
ATOM 1451 C C . ILE B 1 50 ? -17.125 44.062 10.695 1 48.75 50 ILE B C 1
ATOM 1453 O O . ILE B 1 50 ? -17.328 43.562 9.586 1 48.75 50 ILE B O 1
ATOM 1457 N N . SER B 1 51 ? -15.938 44.656 10.797 1 47.84 51 SER B N 1
ATOM 1458 C CA . SER B 1 51 ? -14.781 43.906 10.352 1 47.84 51 SER B CA 1
ATOM 1459 C C . SER B 1 51 ? -14.898 42.438 10.766 1 47.84 51 SER B C 1
ATOM 1461 O O . SER B 1 51 ? -14.852 42.125 11.953 1 47.84 51 SER B O 1
ATOM 1463 N N . THR B 1 52 ? -15.703 41.656 10.117 1 50.81 52 THR B N 1
ATOM 1464 C CA . THR B 1 52 ? -15.523 40.25 10.352 1 50.81 52 THR B CA 1
ATOM 1465 C C . THR B 1 52 ? -14.047 39.875 10.383 1 50.81 52 THR B C 1
ATOM 1467 O O . THR B 1 52 ? -13.367 39.938 9.359 1 50.81 52 THR B O 1
ATOM 1470 N N . GLU B 1 53 ? -13.344 40.344 11.375 1 50.03 53 GLU B N 1
ATOM 1471 C CA . GLU B 1 53 ? -12.055 39.688 11.547 1 50.03 53 GLU B CA 1
ATOM 1472 C C . GLU B 1 53 ? -12.125 38.188 11.188 1 50.03 53 GLU B C 1
ATOM 1474 O O . GLU B 1 53 ?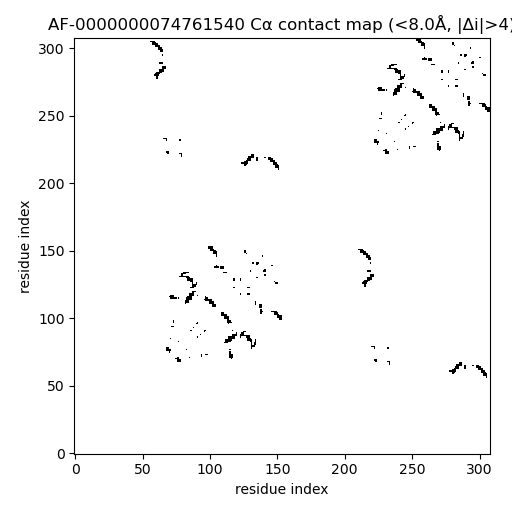 -12.906 37.438 11.773 1 50.03 53 GLU B O 1
ATOM 1479 N N . ALA B 1 54 ? -12.086 37.938 9.883 1 52.75 54 ALA B N 1
ATOM 1480 C CA . ALA B 1 54 ? -11.875 36.531 9.523 1 52.75 54 ALA B CA 1
ATOM 1481 C C . ALA B 1 54 ? -10.977 35.844 10.539 1 52.75 54 ALA B C 1
ATOM 1483 O O . ALA B 1 54 ? -9.836 36.25 10.758 1 52.75 54 ALA B O 1
ATOM 1484 N N . ILE B 1 55 ? -11.398 35.375 11.594 1 51.78 55 ILE B N 1
ATOM 1485 C CA . ILE B 1 55 ? -10.617 34.5 12.445 1 51.78 55 ILE B CA 1
ATOM 1486 C C . ILE B 1 55 ? -9.617 33.719 11.594 1 51.78 55 ILE B C 1
ATOM 1488 O O . ILE B 1 55 ? -9.992 32.812 10.852 1 51.78 55 ILE B O 1
ATOM 1492 N N . VAL B 1 56 ? -8.625 34.406 11.039 1 56.78 56 VAL B N 1
ATOM 1493 C CA . VAL B 1 56 ? -7.523 33.75 10.344 1 56.78 56 VAL B CA 1
ATOM 1494 C C . VAL B 1 56 ? -6.973 32.625 11.203 1 56.78 56 VAL B C 1
ATOM 1496 O O . VAL B 1 56 ? -6.34 32.844 12.234 1 56.78 56 VAL B O 1
ATOM 1499 N N . SER B 1 57 ? -7.703 31.484 11.258 1 65.94 57 SER B N 1
ATOM 1500 C CA . SER B 1 57 ? -7.141 30.375 12.016 1 65.94 57 SER B CA 1
ATOM 1501 C C . SER B 1 57 ? -5.66 30.188 11.703 1 65.94 57 SER B C 1
ATOM 1503 O O . SER B 1 57 ? -5.262 30.188 10.539 1 65.94 57 SER B O 1
ATOM 1505 N N . SER B 1 58 ? -4.75 30.578 12.641 1 85.25 58 SER B N 1
ATOM 1506 C CA . SER B 1 58 ? -3.303 30.406 12.555 1 85.25 58 SER B CA 1
ATOM 1507 C C . SER B 1 58 ? -2.938 28.984 12.117 1 85.25 58 SER B C 1
ATOM 1509 O O . SER B 1 58 ? -3.494 28.016 12.633 1 85.25 58 SER B O 1
ATOM 1511 N N . PRO B 1 59 ? -2.113 28.938 11.062 1 95 59 PRO B N 1
ATOM 1512 C CA . PRO B 1 59 ? -1.716 27.609 10.617 1 95 59 PRO B CA 1
ATOM 1513 C C . PRO B 1 59 ? -1.017 26.797 11.711 1 95 59 PRO B C 1
ATOM 1515 O O . PRO B 1 59 ? -0.43 27.375 12.633 1 95 59 PRO B O 1
ATOM 1518 N N . PHE B 1 60 ? -1.186 25.531 11.672 1 98.31 60 PHE B N 1
ATOM 1519 C CA . PHE B 1 60 ? -0.402 24.625 12.5 1 98.31 60 PHE B CA 1
ATOM 1520 C C . PHE B 1 60 ? 1 24.438 11.93 1 98.31 60 PHE B C 1
ATOM 1522 O O . PHE B 1 60 ? 1.178 24.391 10.711 1 98.31 60 PHE B O 1
ATOM 1529 N N . THR B 1 61 ? 2.004 24.344 12.836 1 98.5 61 THR B N 1
ATOM 1530 C CA . THR B 1 61 ? 3.389 24.172 12.414 1 98.5 61 THR B CA 1
ATOM 1531 C C . THR B 1 61 ? 3.951 22.859 12.93 1 98.5 61 THR B C 1
ATOM 1533 O O . THR B 1 61 ? 3.68 22.453 14.062 1 98.5 61 THR B O 1
ATOM 1536 N N . GLY B 1 62 ? 4.746 22.172 12.102 1 98.56 62 GLY B N 1
ATOM 1537 C CA . GLY B 1 62 ? 5.395 20.922 12.453 1 98.56 62 GLY B CA 1
ATOM 1538 C C . GLY B 1 62 ? 6.277 20.375 11.352 1 98.56 62 GLY B C 1
ATOM 1539 O O . GLY B 1 62 ? 6.832 21.125 10.555 1 98.56 62 GLY B O 1
ATOM 1540 N N . ARG B 1 63 ? 6.527 19.078 11.422 1 98.69 63 ARG B N 1
ATOM 1541 C CA . ARG B 1 63 ? 7.355 18.406 10.422 1 98.69 63 ARG B CA 1
ATOM 1542 C C . ARG B 1 63 ? 6.504 17.578 9.461 1 98.69 63 ARG B C 1
ATOM 1544 O O . ARG B 1 63 ? 5.48 17.031 9.859 1 98.69 63 ARG B O 1
ATOM 1551 N N . GLY B 1 64 ? 6.91 17.594 8.234 1 98.81 64 GLY B N 1
ATOM 1552 C CA . GLY B 1 64 ? 6.395 16.688 7.23 1 98.81 64 GLY B CA 1
ATOM 1553 C C . GLY B 1 64 ? 7.379 15.594 6.855 1 98.81 64 GLY B C 1
ATOM 1554 O O . GLY B 1 64 ? 8.539 15.875 6.547 1 98.81 64 GLY B O 1
ATOM 1555 N N . THR B 1 65 ? 6.992 14.367 7.027 1 98.75 65 THR B N 1
ATOM 1556 C CA . THR B 1 65 ? 7.684 13.211 6.469 1 98.75 65 THR B CA 1
ATOM 1557 C C . THR B 1 65 ? 6.836 12.539 5.395 1 98.75 65 THR B C 1
ATOM 1559 O O . THR B 1 65 ? 5.773 13.047 5.031 1 98.75 65 THR B O 1
ATOM 1562 N N . TRP B 1 66 ? 7.316 11.508 4.844 1 97.56 66 TRP B N 1
ATOM 1563 C CA . TRP B 1 66 ? 6.52 10.766 3.869 1 97.56 66 TRP B CA 1
ATOM 1564 C C . TRP B 1 66 ? 6.594 9.266 4.133 1 97.56 66 TRP B C 1
ATOM 1566 O O . TRP B 1 66 ? 7.559 8.781 4.727 1 97.56 66 TRP B O 1
ATOM 1576 N N . PHE B 1 67 ? 5.531 8.602 3.758 1 95.44 67 PHE B N 1
ATOM 1577 C CA . PHE B 1 67 ? 5.465 7.164 3.969 1 95.44 67 PHE B CA 1
ATOM 1578 C C . PHE B 1 67 ? 5.633 6.414 2.65 1 95.44 67 PHE B C 1
ATOM 1580 O O . PHE B 1 67 ? 5.527 7.012 1.575 1 95.44 67 PHE B O 1
ATOM 1587 N N . THR B 1 68 ? 5.938 5.082 2.715 1 91.38 68 THR B N 1
ATOM 1588 C CA . THR B 1 68 ? 6.16 4.246 1.54 1 91.38 68 THR B CA 1
ATOM 1589 C C . THR B 1 68 ? 5.023 3.246 1.362 1 91.38 68 THR B C 1
ATOM 1591 O O . THR B 1 68 ? 4.332 2.906 2.324 1 91.38 68 THR B O 1
ATOM 1594 N N . ASP B 1 69 ? 4.902 2.869 0.109 1 89 69 ASP B N 1
ATOM 1595 C CA . ASP B 1 69 ? 4.012 1.747 -0.18 1 89 69 ASP B CA 1
ATOM 1596 C C . ASP B 1 69 ? 4.605 0.434 0.327 1 89 69 ASP B C 1
ATOM 1598 O O . ASP B 1 69 ? 5.758 0.393 0.761 1 89 69 ASP B O 1
ATOM 1602 N N . SER B 1 70 ? 3.721 -0.539 0.255 1 87.81 70 SER B N 1
ATOM 1603 C CA . SER B 1 70 ? 4.23 -1.878 0.527 1 87.81 70 SER B CA 1
ATOM 1604 C C . SER B 1 70 ? 5.344 -2.254 -0.447 1 87.81 70 SER B C 1
ATOM 1606 O O . SER B 1 70 ? 5.266 -1.939 -1.637 1 87.81 70 SER B O 1
ATOM 1608 N N . VAL B 1 71 ? 6.398 -2.828 0.126 1 90.75 71 VAL B N 1
ATOM 1609 C CA . VAL B 1 71 ? 7.516 -3.363 -0.646 1 90.75 71 VAL B CA 1
ATOM 1610 C C . VAL B 1 71 ? 7.605 -4.875 -0.448 1 90.75 71 VAL B C 1
ATOM 1612 O O . VAL B 1 71 ? 7.645 -5.359 0.686 1 90.75 71 VAL B O 1
ATOM 1615 N N . GLY B 1 72 ? 7.594 -5.566 -1.54 1 93.44 72 GLY B N 1
ATOM 1616 C CA . GLY B 1 72 ? 7.676 -7.016 -1.468 1 93.44 72 GLY B CA 1
ATOM 1617 C C . GLY B 1 72 ? 9.102 -7.531 -1.421 1 93.44 72 GLY B C 1
ATOM 1618 O O . GLY B 1 72 ? 10.047 -6.746 -1.411 1 93.44 72 GLY B O 1
ATOM 1619 N N . SER B 1 73 ? 9.188 -8.812 -1.342 1 97 73 SER B N 1
ATOM 1620 C CA . SER B 1 73 ? 10.477 -9.492 -1.227 1 97 73 SER B CA 1
ATOM 1621 C C . SER B 1 73 ? 11.328 -9.273 -2.473 1 97 73 SER B C 1
ATOM 1623 O O . SER B 1 73 ? 12.531 -9.539 -2.463 1 97 73 SER B O 1
ATOM 1625 N N . CYS B 1 74 ? 10.734 -8.766 -3.543 1 97.75 74 CYS B N 1
ATOM 1626 C CA . CYS B 1 74 ? 11.461 -8.508 -4.777 1 97.75 74 CYS B CA 1
ATOM 1627 C C . CYS B 1 74 ? 12.016 -7.086 -4.793 1 97.75 74 CYS B C 1
ATOM 1629 O O . CYS B 1 74 ? 12.672 -6.684 -5.754 1 97.75 74 CYS B O 1
ATOM 1631 N N . GLY B 1 75 ? 11.688 -6.363 -3.775 1 95.25 75 GLY B N 1
ATOM 1632 C CA . GLY B 1 75 ? 12.312 -5.062 -3.607 1 95.25 75 GLY B CA 1
ATOM 1633 C C . GLY B 1 75 ? 11.578 -3.949 -4.328 1 95.25 75 GLY B C 1
ATOM 1634 O O . GLY B 1 75 ? 12.047 -2.811 -4.363 1 95.25 75 GLY B O 1
ATOM 1635 N N . THR B 1 76 ? 10.516 -4.219 -4.961 1 90.88 76 THR B N 1
ATOM 1636 C CA . THR B 1 76 ? 9.742 -3.209 -5.68 1 90.88 76 THR B CA 1
ATOM 1637 C C . THR B 1 76 ? 8.453 -2.887 -4.938 1 90.88 76 THR B C 1
ATOM 1639 O O . THR B 1 76 ? 7.801 -3.783 -4.395 1 90.88 76 THR B O 1
ATOM 1642 N N . SER B 1 77 ? 8.078 -1.6 -4.969 1 88.56 77 SER B N 1
ATOM 1643 C CA . SER B 1 77 ? 6.793 -1.2 -4.402 1 88.56 77 SER B CA 1
ATOM 1644 C C . SER B 1 77 ? 5.633 -1.652 -5.281 1 88.56 77 SER B C 1
ATOM 1646 O O . SER B 1 77 ? 5.805 -1.866 -6.48 1 88.56 77 SER B O 1
ATOM 1648 N N . PHE B 1 78 ? 4.512 -1.846 -4.605 1 89.94 78 PHE B N 1
ATOM 1649 C CA . PHE B 1 78 ? 3.332 -2.25 -5.363 1 89.94 78 PHE B CA 1
ATOM 1650 C C . PHE B 1 78 ? 2.059 -1.777 -4.676 1 89.94 78 PHE B C 1
ATOM 1652 O O . PHE B 1 78 ? 2.094 -1.352 -3.518 1 89.94 78 PHE B O 1
ATOM 1659 N N . ASN B 1 79 ? 1.056 -1.773 -5.469 1 87.69 79 ASN B N 1
ATOM 1660 C CA . ASN B 1 79 ? -0.288 -1.608 -4.922 1 87.69 79 ASN B CA 1
ATOM 1661 C C . ASN B 1 79 ? -1.276 -2.576 -5.566 1 87.69 79 ASN B C 1
ATOM 1663 O O . ASN B 1 79 ? -0.915 -3.33 -6.473 1 87.69 79 ASN B O 1
ATOM 1667 N N . THR B 1 80 ? -2.531 -2.568 -5.148 1 91.5 80 THR B N 1
ATOM 1668 C CA . THR B 1 80 ? -3.502 -3.596 -5.512 1 91.5 80 THR B CA 1
ATOM 1669 C C . THR B 1 80 ? -4.008 -3.385 -6.934 1 91.5 80 THR B C 1
ATOM 1671 O O . THR B 1 80 ? -4.648 -4.27 -7.508 1 91.5 80 THR B O 1
ATOM 1674 N N . ASN B 1 81 ? -3.676 -2.252 -7.539 1 90.31 81 ASN B N 1
ATOM 1675 C CA . ASN B 1 81 ? -4.078 -2.018 -8.922 1 90.31 81 ASN B CA 1
ATOM 1676 C C . ASN B 1 81 ? -3.039 -2.553 -9.906 1 90.31 81 ASN B C 1
ATOM 1678 O O . ASN B 1 81 ? -3.305 -2.65 -11.102 1 90.31 81 ASN B O 1
ATOM 1682 N N . ASP B 1 82 ? -1.911 -2.814 -9.422 1 93.19 82 ASP B N 1
ATOM 1683 C CA . ASP B 1 82 ? -0.874 -3.41 -10.266 1 93.19 82 ASP B CA 1
ATOM 1684 C C . ASP B 1 82 ? -1.233 -4.844 -10.648 1 93.19 82 ASP B C 1
ATOM 1686 O O . ASP B 1 82 ? -1.852 -5.566 -9.859 1 93.19 82 ASP B O 1
ATOM 1690 N N . MET B 1 83 ? -0.816 -5.25 -11.844 1 97.81 83 MET B N 1
ATOM 1691 C CA . MET B 1 83 ? -0.982 -6.645 -12.242 1 97.81 83 MET B CA 1
ATOM 1692 C C . MET B 1 83 ? 0.163 -7.5 -11.711 1 97.81 83 MET B C 1
ATOM 1694 O O . MET B 1 83 ? 1.089 -7.836 -12.453 1 97.81 83 MET B O 1
ATOM 1698 N N . ILE B 1 84 ? 0.049 -7.855 -10.391 1 98.38 84 ILE B N 1
ATOM 1699 C CA . ILE B 1 84 ? 1.167 -8.516 -9.727 1 98.38 84 ILE B CA 1
ATOM 1700 C C . ILE B 1 84 ? 0.651 -9.68 -8.883 1 98.38 84 ILE B C 1
ATOM 1702 O O . ILE B 1 84 ? -0.553 -9.789 -8.633 1 98.38 84 ILE B O 1
ATOM 1706 N N . VAL B 1 85 ? 1.581 -10.547 -8.461 1 98.81 85 VAL B N 1
ATOM 1707 C CA . VAL B 1 85 ? 1.298 -11.633 -7.52 1 98.81 85 VAL B CA 1
ATOM 1708 C C . VAL B 1 85 ? 2.439 -11.758 -6.516 1 98.81 85 VAL B C 1
ATOM 1710 O O . VAL B 1 85 ? 3.586 -11.414 -6.82 1 98.81 85 VAL B O 1
ATOM 1713 N N . ALA B 1 86 ? 2.08 -12.164 -5.371 1 98.75 86 ALA B N 1
ATOM 1714 C CA . ALA B 1 86 ? 3.035 -12.789 -4.461 1 98.75 86 ALA B CA 1
ATOM 1715 C C . ALA B 1 86 ? 3.066 -14.305 -4.648 1 98.75 86 ALA B C 1
ATOM 1717 O O . ALA B 1 86 ? 2.047 -14.977 -4.48 1 98.75 86 ALA B O 1
ATOM 1718 N N . MET B 1 87 ? 4.203 -14.836 -4.996 1 98.81 87 MET B N 1
ATOM 1719 C CA . MET B 1 87 ? 4.344 -16.266 -5.277 1 98.81 87 MET B CA 1
ATOM 1720 C C . MET B 1 87 ? 4.637 -17.047 -4 1 98.81 87 MET B C 1
ATOM 1722 O O . MET B 1 87 ? 5.34 -16.547 -3.113 1 98.81 87 MET B O 1
ATOM 1726 N N . ASN B 1 88 ? 4.164 -18.297 -3.973 1 98.75 88 ASN B N 1
ATOM 1727 C CA . ASN B 1 88 ? 4.469 -19.156 -2.83 1 98.75 88 ASN B CA 1
ATOM 1728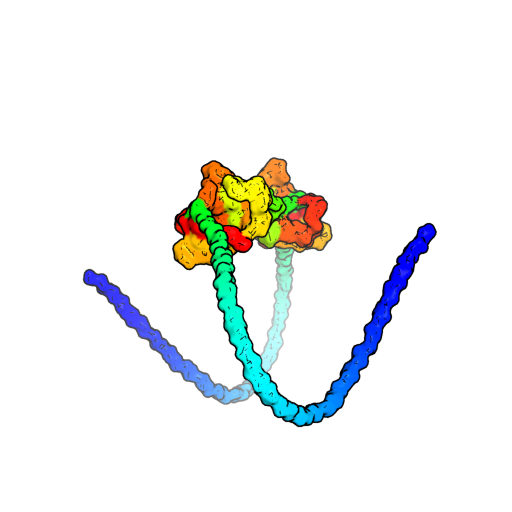 C C . ASN B 1 88 ? 5.973 -19.344 -2.65 1 98.75 88 ASN B C 1
ATOM 1730 O O . ASN B 1 88 ? 6.723 -19.344 -3.627 1 98.75 88 ASN B O 1
ATOM 1734 N N . ALA B 1 89 ? 6.332 -19.578 -1.427 1 98.25 89 ALA B N 1
ATOM 1735 C CA . ALA B 1 89 ? 7.75 -19.625 -1.081 1 98.25 89 ALA B CA 1
ATOM 1736 C C . ALA B 1 89 ? 8.43 -20.828 -1.709 1 98.25 89 ALA B C 1
ATOM 1738 O O . ALA B 1 89 ? 9.594 -20.766 -2.119 1 98.25 89 ALA B O 1
ATOM 1739 N N . ALA B 1 90 ? 7.723 -21.906 -1.75 1 97.69 90 ALA B N 1
ATOM 1740 C CA . ALA B 1 90 ? 8.297 -23.156 -2.236 1 97.69 90 ALA B CA 1
ATOM 1741 C C . ALA B 1 90 ? 8.82 -23 -3.662 1 97.69 90 ALA B C 1
ATOM 1743 O O . ALA B 1 90 ? 9.852 -23.578 -4.02 1 97.69 90 ALA B O 1
ATOM 1744 N N . GLN B 1 91 ? 8.148 -22.266 -4.484 1 98.12 91 GLN B N 1
ATOM 1745 C CA . GLN B 1 91 ? 8.508 -22.141 -5.895 1 98.12 91 GLN B CA 1
ATOM 1746 C C . GLN B 1 91 ? 9.273 -20.844 -6.156 1 98.12 91 GLN B C 1
ATOM 1748 O O . GLN B 1 91 ? 9.906 -20.703 -7.203 1 98.12 91 GLN B O 1
ATOM 1753 N N . MET B 1 92 ? 9.25 -19.938 -5.242 1 98.25 92 MET B N 1
ATOM 1754 C CA . MET B 1 92 ? 9.922 -18.656 -5.418 1 98.25 92 MET B CA 1
ATOM 1755 C C . MET B 1 92 ? 11.43 -18.844 -5.516 1 98.25 92 MET B C 1
ATOM 1757 O O . MET B 1 92 ? 12.094 -18.156 -6.293 1 98.25 92 MET B O 1
ATOM 1761 N N . GLY B 1 93 ? 11.969 -19.734 -4.676 1 96.19 93 GLY B N 1
ATOM 1762 C CA . GLY B 1 93 ? 13.414 -19.891 -4.66 1 96.19 93 GLY B CA 1
ATOM 1763 C C . GLY B 1 93 ? 14.141 -18.625 -4.246 1 96.19 93 GLY B C 1
ATOM 1764 O O . GLY B 1 93 ? 15.07 -18.188 -4.922 1 96.19 93 GLY B O 1
ATOM 1765 N N . GLY B 1 94 ? 13.68 -18.141 -3.008 1 95.56 94 GLY B N 1
ATOM 1766 C CA . GLY B 1 94 ? 14.227 -16.844 -2.641 1 95.56 94 GLY B CA 1
ATOM 1767 C C . GLY B 1 94 ? 13.695 -15.711 -3.492 1 95.56 94 GLY B C 1
ATOM 1768 O O . GLY B 1 94 ? 12.523 -15.344 -3.385 1 95.56 94 GLY B O 1
ATOM 1769 N N . THR B 1 95 ? 14.445 -15.266 -4.359 1 96.75 95 THR B N 1
ATOM 1770 C CA . THR B 1 95 ? 14.016 -14.18 -5.234 1 96.75 95 THR B CA 1
ATOM 1771 C C . THR B 1 95 ? 14.219 -14.562 -6.699 1 96.75 95 THR B C 1
ATOM 1773 O O . THR B 1 95 ? 14.203 -13.695 -7.578 1 96.75 95 THR B O 1
ATOM 1776 N N . SER B 1 96 ? 14.422 -15.812 -6.992 1 97.88 96 SER B N 1
ATOM 1777 C CA . SER B 1 96 ? 14.805 -16.281 -8.32 1 97.88 96 SER B CA 1
ATOM 1778 C C . SER B 1 96 ? 13.688 -16.031 -9.336 1 97.88 96 SER B C 1
ATOM 1780 O O . SER B 1 96 ? 13.945 -15.961 -10.539 1 97.88 96 SER B O 1
ATOM 1782 N N . GLN B 1 97 ? 12.492 -15.93 -8.82 1 98.5 97 GLN B N 1
ATOM 1783 C CA . GLN B 1 97 ? 11.383 -15.789 -9.75 1 98.5 97 GLN B CA 1
ATOM 1784 C C . GLN B 1 97 ? 10.938 -14.336 -9.852 1 98.5 97 GLN B C 1
ATOM 1786 O O . GLN B 1 97 ? 10.008 -14.016 -10.602 1 98.5 97 GLN B O 1
ATOM 1791 N N . CYS B 1 98 ? 11.57 -13.43 -9.141 1 98.56 98 CYS B N 1
ATOM 1792 C CA . CYS B 1 98 ? 11.172 -12.023 -9.164 1 98.56 98 CYS B CA 1
ATOM 1793 C C . CYS B 1 98 ? 11.203 -11.469 -10.578 1 98.56 98 CYS B C 1
ATOM 1795 O O . CYS B 1 98 ? 12.164 -11.695 -11.32 1 98.56 98 CYS B O 1
ATOM 1797 N N . GLY B 1 99 ? 10.133 -10.781 -10.906 1 98.19 99 GLY B N 1
ATOM 1798 C CA . GLY B 1 99 ? 10.055 -10.094 -12.18 1 98.19 99 GLY B CA 1
ATOM 1799 C C . GLY B 1 99 ? 9.516 -10.977 -13.297 1 98.19 99 GLY B C 1
ATOM 1800 O O . GLY B 1 99 ? 9.133 -10.477 -14.359 1 98.19 99 GLY B O 1
ATOM 1801 N N . LYS B 1 100 ? 9.477 -12.258 -13.102 1 98.5 100 LYS B N 1
ATOM 1802 C CA . LYS B 1 100 ? 8.914 -13.148 -14.117 1 98.5 100 LYS B CA 1
ATOM 1803 C C . LYS B 1 100 ? 7.398 -12.984 -14.219 1 98.5 100 LYS B C 1
ATOM 1805 O O . LYS B 1 100 ? 6.75 -12.578 -13.25 1 98.5 100 LYS B O 1
ATOM 1810 N N . SER B 1 101 ? 6.938 -13.312 -15.414 1 98.62 101 SER B N 1
ATOM 1811 C CA . SER B 1 101 ? 5.496 -13.25 -15.648 1 98.62 101 SER B CA 1
ATOM 1812 C C . SER B 1 101 ? 4.863 -14.633 -15.539 1 98.62 101 SER B C 1
ATOM 1814 O O . SER B 1 101 ? 5.461 -15.633 -15.945 1 98.62 101 SER B O 1
ATOM 1816 N N . VAL B 1 102 ? 3.643 -14.586 -14.992 1 98.81 102 VAL B N 1
ATOM 1817 C CA . VAL B 1 102 ? 2.861 -15.812 -14.945 1 98.81 102 VAL B CA 1
ATOM 1818 C C . VAL B 1 102 ? 1.526 -15.609 -15.656 1 98.81 102 VAL B C 1
ATOM 1820 O O . VAL B 1 102 ? 0.97 -14.508 -15.641 1 98.81 102 VAL B O 1
ATOM 1823 N N . LYS B 1 103 ? 1.109 -16.641 -16.297 1 98.81 103 LYS B N 1
ATOM 1824 C CA . LYS B 1 103 ? -0.254 -16.734 -16.812 1 98.81 103 LYS B CA 1
ATOM 1825 C C . LYS B 1 103 ? -1.126 -17.578 -15.883 1 98.81 103 LYS B C 1
ATOM 1827 O O . LYS B 1 103 ? -0.824 -18.75 -15.633 1 98.81 103 LYS B O 1
ATOM 1832 N N . ILE B 1 104 ? -2.186 -17.031 -15.414 1 98.88 104 ILE B N 1
ATOM 1833 C CA . ILE B 1 104 ? -3.053 -17.641 -14.414 1 98.88 104 ILE B CA 1
ATOM 1834 C C . ILE B 1 104 ? -4.414 -17.953 -15.031 1 98.88 104 ILE B C 1
ATOM 1836 O O . ILE B 1 104 ? -4.996 -17.109 -15.719 1 98.88 104 ILE B O 1
ATOM 1840 N N . THR B 1 105 ? -4.91 -19.141 -14.789 1 98.81 105 THR B N 1
ATOM 1841 C CA . THR B 1 105 ? -6.215 -19.547 -15.297 1 98.81 105 THR B CA 1
ATOM 1842 C C . THR B 1 105 ? -7.121 -20 -14.156 1 98.81 105 THR B C 1
ATOM 1844 O O . THR B 1 105 ? -6.684 -20.703 -13.242 1 98.81 105 THR B O 1
ATOM 1847 N N . SER B 1 106 ? -8.336 -19.547 -14.219 1 98.75 106 SER B N 1
ATOM 1848 C CA . SER B 1 106 ? -9.391 -19.969 -13.297 1 98.75 106 SER B CA 1
ATOM 1849 C C . SER B 1 106 ? -10.766 -19.844 -13.945 1 98.75 106 SER B C 1
ATOM 1851 O O . SER B 1 106 ? -11.102 -18.797 -14.5 1 98.75 106 SER B O 1
ATOM 1853 N N . GLY B 1 107 ? -11.516 -20.875 -13.898 1 97.44 107 GLY B N 1
ATOM 1854 C CA . GLY B 1 107 ? -12.875 -20.828 -14.414 1 97.44 107 GLY B CA 1
ATOM 1855 C C . GLY B 1 107 ? -12.945 -20.406 -15.867 1 97.44 107 GLY B C 1
ATOM 1856 O O . GLY B 1 107 ? -13.828 -19.641 -16.266 1 97.44 107 GLY B O 1
ATOM 1857 N N . GLY B 1 108 ? -12 -20.75 -16.547 1 97.56 108 GLY B N 1
ATOM 1858 C CA . GLY B 1 108 ? -12.008 -20.484 -17.984 1 97.56 108 GLY B CA 1
ATOM 1859 C C . GLY B 1 108 ? -11.469 -19.094 -18.328 1 97.56 108 GLY B C 1
ATOM 1860 O O . GLY B 1 108 ? -11.367 -18.75 -19.5 1 97.56 108 GLY B O 1
ATOM 1861 N N . LYS B 1 109 ? -11.117 -18.344 -17.359 1 98.75 109 LYS B N 1
ATOM 1862 C CA . LYS B 1 109 ? -10.547 -17.016 -17.578 1 98.75 109 LYS B CA 1
ATOM 1863 C C . LYS B 1 109 ? -9.047 -17.016 -17.328 1 98.75 109 LYS B C 1
ATOM 1865 O O . LYS B 1 109 ? -8.531 -17.875 -16.609 1 98.75 109 LYS B O 1
ATOM 1870 N N . THR B 1 110 ? -8.445 -16 -17.953 1 98.75 110 THR B N 1
ATOM 1871 C CA . THR B 1 110 ? -6.992 -15.938 -17.812 1 98.75 110 THR B CA 1
ATOM 1872 C C . THR B 1 110 ? -6.547 -14.516 -17.484 1 98.75 110 THR B C 1
ATOM 1874 O O . THR B 1 110 ? -7.176 -13.547 -17.906 1 98.75 110 THR B O 1
ATOM 1877 N N . ALA B 1 111 ? -5.512 -14.438 -16.703 1 98.88 111 ALA B N 1
ATOM 1878 C CA . ALA B 1 111 ? -4.848 -13.18 -16.375 1 98.88 111 ALA B CA 1
ATOM 1879 C C . ALA B 1 111 ? -3.33 -13.344 -16.375 1 98.88 111 ALA B C 1
ATOM 1881 O O . ALA B 1 111 ? -2.816 -14.43 -16.094 1 98.88 111 ALA B O 1
ATOM 1882 N N . GLN B 1 112 ? -2.703 -12.25 -16.672 1 98.81 112 GLN B N 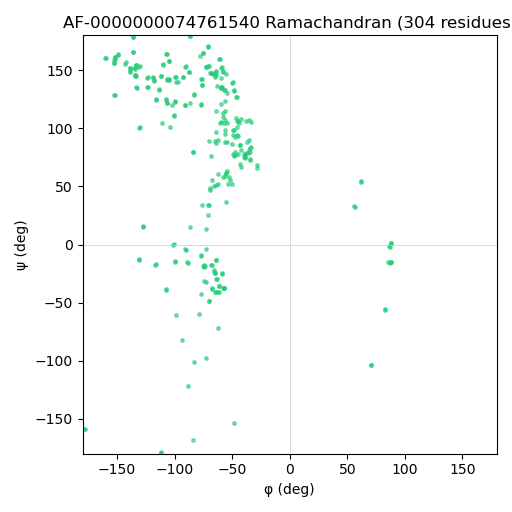1
ATOM 1883 C CA . GLN B 1 112 ? -1.247 -12.211 -16.578 1 98.81 112 GLN B CA 1
ATOM 1884 C C . GLN B 1 112 ? -0.797 -11.289 -15.445 1 98.81 112 GLN B C 1
ATOM 1886 O O . GLN B 1 112 ? -1.409 -10.242 -15.211 1 98.81 112 GLN B O 1
ATOM 1891 N N . ALA B 1 113 ? 0.314 -11.688 -14.781 1 98.88 113 ALA B N 1
ATOM 1892 C CA . ALA B 1 113 ? 0.827 -10.898 -13.664 1 98.88 113 ALA B CA 1
ATOM 1893 C C . ALA B 1 113 ? 2.334 -11.086 -13.508 1 98.88 113 ALA B C 1
ATOM 1895 O O . ALA B 1 113 ? 2.887 -12.109 -13.93 1 98.88 113 ALA B O 1
ATOM 1896 N N . ARG B 1 114 ? 2.896 -10.133 -12.922 1 98.75 114 ARG B N 1
ATOM 1897 C CA . ARG B 1 114 ? 4.324 -10.188 -12.609 1 98.75 114 ARG B CA 1
ATOM 1898 C C . ARG B 1 114 ? 4.559 -10.633 -11.172 1 98.75 114 ARG B C 1
ATOM 1900 O O . ARG B 1 114 ? 3.855 -10.195 -10.258 1 98.75 114 ARG B O 1
ATOM 1907 N N . VAL B 1 115 ? 5.52 -11.43 -10.961 1 98.75 115 VAL B N 1
ATOM 1908 C CA . VAL B 1 115 ? 5.898 -11.844 -9.609 1 98.75 115 VAL B CA 1
ATOM 1909 C C . VAL B 1 115 ? 6.676 -10.719 -8.922 1 98.75 115 VAL B C 1
ATOM 1911 O O . VAL B 1 115 ? 7.758 -10.344 -9.375 1 98.75 115 VAL B O 1
ATOM 1914 N N . THR B 1 116 ? 6.133 -10.25 -7.793 1 98.25 116 THR B N 1
ATOM 1915 C CA . THR B 1 116 ? 6.762 -9.102 -7.152 1 98.25 116 THR B CA 1
ATOM 1916 C C . THR B 1 116 ? 6.98 -9.367 -5.664 1 98.25 116 THR B C 1
ATOM 1918 O O . THR B 1 116 ? 7.637 -8.578 -4.98 1 98.25 116 THR B O 1
ATOM 1921 N N . ASP B 1 117 ? 6.395 -10.383 -5.125 1 98.38 117 ASP B N 1
ATOM 1922 C CA . ASP B 1 117 ? 6.473 -10.68 -3.699 1 98.38 117 ASP B CA 1
ATOM 1923 C C . ASP B 1 117 ? 6.391 -12.188 -3.447 1 98.38 117 ASP B C 1
ATOM 1925 O O . ASP B 1 117 ? 6.086 -12.961 -4.359 1 98.38 117 ASP B O 1
ATOM 1929 N N . THR B 1 118 ? 6.816 -12.5 -2.205 1 98.31 118 THR B N 1
ATOM 1930 C CA . THR B 1 118 ? 6.684 -13.883 -1.758 1 98.31 118 THR B CA 1
ATOM 1931 C C . THR B 1 118 ? 5.574 -14.016 -0.72 1 98.31 118 THR B C 1
ATOM 1933 O O . THR B 1 118 ? 5.551 -13.273 0.268 1 98.31 118 THR B O 1
ATOM 1936 N N . CYS B 1 119 ? 4.703 -14.859 -1.014 1 97.75 119 CYS B N 1
ATOM 1937 C CA . CYS B 1 119 ? 3.691 -15.203 -0.019 1 97.75 119 CYS B CA 1
ATOM 1938 C C . CYS B 1 119 ? 4.219 -16.25 0.954 1 97.75 119 CYS B C 1
ATOM 1940 O O . CYS B 1 119 ? 4.68 -17.312 0.537 1 97.75 119 CYS B O 1
ATOM 1942 N N . PRO B 1 120 ? 4.094 -15.992 2.197 1 95.88 120 PRO B N 1
ATOM 1943 C CA . PRO B 1 120 ? 4.723 -16.875 3.18 1 95.88 120 PRO B CA 1
ATOM 1944 C C . PRO B 1 120 ? 4.145 -18.297 3.152 1 95.88 120 PRO B C 1
ATOM 1946 O O . PRO B 1 120 ? 2.939 -18.469 2.955 1 95.88 120 PRO B O 1
ATOM 1949 N N . ALA B 1 121 ? 4.984 -19.234 3.48 1 95.81 121 ALA B N 1
ATOM 1950 C CA . ALA B 1 121 ? 4.684 -20.656 3.34 1 95.81 121 ALA B CA 1
ATOM 1951 C C . ALA B 1 121 ? 3.523 -21.062 4.242 1 95.81 121 ALA B C 1
ATOM 1953 O O . ALA B 1 121 ? 2.756 -21.969 3.908 1 95.81 121 ALA B O 1
ATOM 1954 N N . GLN B 1 122 ? 3.373 -20.406 5.324 1 95.94 122 GLN B N 1
ATOM 1955 C CA . GLN B 1 122 ? 2.318 -20.734 6.277 1 95.94 122 GLN B CA 1
ATOM 1956 C C . GLN B 1 122 ? 0.938 -20.484 5.68 1 95.94 122 GLN B C 1
ATOM 1958 O O . GLN B 1 122 ? -0.04 -21.125 6.059 1 95.94 122 GLN B O 1
ATOM 1963 N N . PHE B 1 123 ? 0.906 -19.594 4.695 1 94.25 123 PHE B N 1
ATOM 1964 C CA . PHE B 1 123 ? -0.394 -19.203 4.156 1 94.25 123 PHE B CA 1
ATOM 1965 C C . PHE B 1 123 ? -0.514 -19.594 2.689 1 94.25 123 PHE B C 1
ATOM 1967 O O . PHE B 1 123 ? -1.609 -19.578 2.125 1 94.25 123 PHE B O 1
ATOM 1974 N N . CYS B 1 124 ? 0.594 -19.859 2.092 1 98 124 CYS B N 1
ATOM 1975 C CA . CYS B 1 124 ? 0.633 -20.078 0.651 1 98 124 CYS B CA 1
ATOM 1976 C C . CYS B 1 124 ? 1.391 -21.359 0.315 1 98 124 CYS B C 1
ATOM 1978 O O . CYS B 1 124 ? 2.617 -21.344 0.196 1 98 124 CYS B O 1
ATOM 1980 N N . SER B 1 125 ? 0.645 -22.391 0.043 1 97.88 125 SER B N 1
ATOM 1981 C CA . SER B 1 125 ? 1.242 -23.672 -0.34 1 97.88 125 SER B CA 1
ATOM 1982 C C . SER B 1 125 ? 1.751 -23.625 -1.777 1 97.88 125 SER B C 1
ATOM 1984 O O . SER B 1 125 ? 1.386 -22.734 -2.547 1 97.88 125 SER B O 1
ATOM 1986 N N . ALA B 1 126 ? 2.582 -24.641 -2.061 1 98.25 126 ALA B N 1
ATOM 1987 C CA . ALA B 1 126 ? 3.053 -24.766 -3.438 1 98.25 126 ALA B CA 1
ATOM 1988 C C . ALA B 1 126 ? 1.89 -24.703 -4.426 1 98.25 126 ALA B C 1
ATOM 1990 O O . ALA B 1 126 ? 0.835 -25.297 -4.184 1 98.25 126 ALA B O 1
ATOM 1991 N N . GLY B 1 127 ? 2.039 -24.047 -5.508 1 98.69 127 GLY B N 1
ATOM 1992 C CA . GLY B 1 127 ? 1.013 -23.891 -6.527 1 98.69 127 GLY B CA 1
ATOM 1993 C C . GLY B 1 127 ? 0.089 -22.719 -6.266 1 98.69 127 GLY B C 1
ATOM 1994 O O . GLY B 1 127 ? -0.619 -22.266 -7.172 1 98.69 127 GLY B O 1
ATOM 1995 N N . SER B 1 128 ? 0.047 -22.156 -5.055 1 98.88 128 SER B N 1
ATOM 1996 C CA . SER B 1 128 ? -0.844 -21.047 -4.707 1 98.88 128 SER B CA 1
ATOM 1997 C C . SER B 1 128 ? -0.187 -19.703 -4.977 1 98.88 128 SER B C 1
ATOM 1999 O O . SER B 1 128 ? 1.041 -19.594 -4.992 1 98.88 128 SER B O 1
ATOM 2001 N N . LEU B 1 129 ? -0.957 -18.719 -5.219 1 98.88 129 LEU B N 1
ATOM 2002 C CA . LEU B 1 129 ? -0.546 -17.344 -5.434 1 98.88 129 LEU B CA 1
ATOM 2003 C C . LEU B 1 129 ? -1.436 -16.391 -4.648 1 98.88 129 LEU B C 1
ATOM 2005 O O . LEU B 1 129 ? -2.633 -16.641 -4.484 1 98.88 129 LEU B O 1
ATOM 2009 N N . ASP B 1 130 ? -0.82 -15.352 -4.184 1 98.88 130 ASP B N 1
ATOM 2010 C CA . ASP B 1 130 ? -1.563 -14.219 -3.646 1 98.88 130 ASP B CA 1
ATOM 2011 C C . ASP B 1 130 ? -1.641 -13.078 -4.664 1 98.88 130 ASP B C 1
ATOM 2013 O O . ASP B 1 130 ? -0.631 -12.438 -4.961 1 98.88 130 ASP B O 1
ATOM 2017 N N . LEU B 1 131 ? -2.838 -12.852 -5.16 1 98.88 131 LEU B N 1
ATOM 2018 C CA . LEU B 1 131 ? -3.061 -11.984 -6.312 1 98.88 131 LEU B CA 1
ATOM 2019 C C . LEU B 1 131 ? -3.363 -10.555 -5.871 1 98.88 131 LEU B C 1
ATOM 2021 O O . LEU B 1 131 ? -4.016 -10.344 -4.844 1 98.88 131 LEU B O 1
ATOM 2025 N N . SER B 1 132 ? -2.881 -9.617 -6.652 1 97.62 132 SER B N 1
ATOM 2026 C CA . SER B 1 132 ? -3.463 -8.289 -6.469 1 97.62 132 SER B CA 1
ATOM 2027 C C . SER B 1 132 ? -4.961 -8.297 -6.762 1 97.62 132 SER B C 1
ATOM 2029 O O . SER B 1 132 ? -5.457 -9.188 -7.453 1 97.62 132 SER B O 1
ATOM 2031 N N . GLN B 1 133 ? -5.641 -7.289 -6.238 1 96.31 133 GLN B N 1
ATOM 2032 C CA . GLN B 1 133 ? -7.07 -7.219 -6.52 1 96.31 133 GLN B CA 1
ATOM 2033 C C . GLN B 1 133 ? -7.332 -7.062 -8.016 1 96.31 133 GLN B C 1
ATOM 2035 O O . GLN B 1 133 ? -8.297 -7.621 -8.539 1 96.31 133 GLN B O 1
ATOM 2040 N N . ALA B 1 134 ? -6.504 -6.348 -8.695 1 97 134 ALA B N 1
ATOM 2041 C CA . ALA B 1 134 ? -6.66 -6.18 -10.133 1 97 134 ALA B CA 1
ATOM 2042 C C . ALA B 1 134 ? -6.559 -7.52 -10.859 1 97 134 ALA B C 1
ATOM 2044 O O . ALA B 1 134 ? -7.344 -7.801 -11.766 1 97 134 ALA B O 1
ATOM 2045 N N . VAL B 1 135 ? -5.656 -8.367 -10.469 1 98.81 135 VAL B N 1
ATOM 2046 C CA . VAL B 1 135 ? -5.492 -9.68 -11.078 1 98.81 135 VAL B CA 1
ATOM 2047 C C . VAL B 1 135 ? -6.676 -10.57 -10.719 1 98.81 135 VAL B C 1
ATOM 2049 O O . VAL B 1 135 ? -7.281 -11.203 -11.586 1 98.81 135 VAL B O 1
ATOM 2052 N N . PHE B 1 136 ? -7.016 -10.617 -9.43 1 98.75 136 PHE B N 1
ATOM 2053 C CA . PHE B 1 136 ? -8.102 -11.461 -8.945 1 98.75 136 PHE B CA 1
ATOM 2054 C C . PHE B 1 136 ? -9.406 -11.125 -9.664 1 98.75 136 PHE B C 1
ATOM 2056 O O . PHE B 1 136 ? -10.156 -12.023 -10.062 1 98.75 136 PHE B O 1
ATOM 2063 N N . GLN B 1 137 ? -9.609 -9.898 -9.93 1 98.62 137 GLN B N 1
ATOM 2064 C CA . GLN B 1 137 ? -10.883 -9.438 -10.492 1 98.62 137 GLN B CA 1
ATOM 2065 C C . GLN B 1 137 ? -10.992 -9.812 -11.969 1 98.62 137 GLN B C 1
ATOM 2067 O O . GLN B 1 137 ? -12.094 -9.812 -12.531 1 98.62 137 GLN B O 1
ATOM 2072 N N . GLN B 1 138 ? -9.953 -10.094 -12.617 1 98.75 138 GLN B N 1
ATOM 2073 C CA . GLN B 1 138 ? -10.023 -10.602 -13.984 1 98.75 138 GLN B CA 1
ATOM 2074 C C . GLN B 1 138 ? -10.492 -12.055 -14.008 1 98.75 138 GLN B C 1
ATOM 2076 O O . GLN B 1 138 ? -10.953 -12.547 -15.039 1 98.75 138 GLN B O 1
ATOM 2081 N N . LEU B 1 139 ? -10.398 -12.688 -12.922 1 98.88 139 LEU B N 1
ATOM 2082 C CA . LEU B 1 139 ? -10.664 -14.125 -12.859 1 98.88 139 LEU B CA 1
ATOM 2083 C C . LEU B 1 139 ? -11.992 -14.398 -12.164 1 98.88 139 LEU B C 1
ATOM 2085 O O . LEU B 1 139 ? -12.719 -15.32 -12.555 1 98.88 139 LEU B O 1
ATOM 2089 N N . ALA B 1 140 ? -12.266 -13.609 -11.125 1 98.75 140 ALA B N 1
ATOM 2090 C CA . ALA B 1 140 ? -13.453 -13.7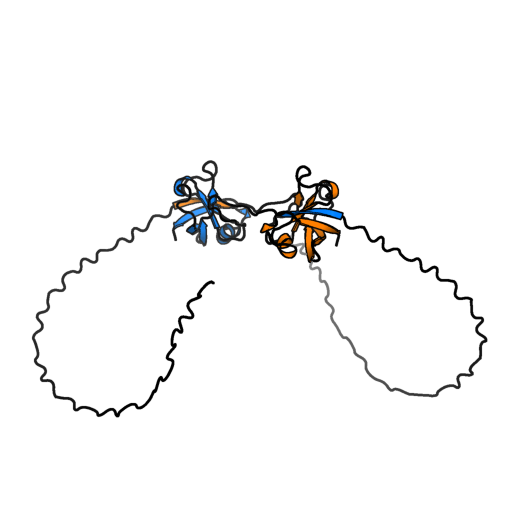89 -10.305 1 98.75 140 ALA B CA 1
ATOM 2091 C C . ALA B 1 140 ? -13.773 -12.523 -9.516 1 98.75 140 ALA B C 1
ATOM 2093 O O . ALA B 1 140 ? -12.906 -11.672 -9.32 1 98.75 140 ALA B O 1
ATOM 2094 N N . PRO B 1 141 ? -15.039 -12.445 -9.062 1 98.06 141 PRO B N 1
ATOM 2095 C CA . PRO B 1 141 ? -15.328 -11.32 -8.164 1 98.06 141 PRO B CA 1
ATOM 2096 C C . PRO B 1 141 ? -14.602 -11.438 -6.824 1 98.06 141 PRO B C 1
ATOM 2098 O O . PRO B 1 141 ? -14.43 -12.547 -6.305 1 98.06 141 PRO B O 1
ATOM 2101 N N . LEU B 1 142 ? -14.242 -10.289 -6.27 1 97.12 142 LEU B N 1
ATOM 2102 C CA . LEU B 1 142 ? -13.5 -10.266 -5.012 1 97.12 142 LEU B CA 1
ATOM 2103 C C . LEU B 1 142 ? -14.289 -10.969 -3.908 1 97.12 142 LEU B C 1
ATOM 2105 O O . LEU B 1 142 ? -13.695 -11.539 -2.988 1 97.12 142 LEU B O 1
ATOM 2109 N N . SER B 1 143 ? -15.586 -11.023 -4.02 1 97.56 143 SER B N 1
ATOM 2110 C CA . SER B 1 143 ? -16.453 -11.594 -2.99 1 97.56 143 SER B CA 1
ATOM 2111 C C . SER B 1 143 ? -16.25 -13.094 -2.869 1 97.56 143 SER B C 1
ATOM 2113 O O . SER B 1 143 ? -16.609 -13.695 -1.854 1 97.56 143 SER B O 1
ATOM 2115 N N . GLN B 1 144 ? -15.656 -13.68 -3.883 1 98.31 144 GLN B N 1
ATOM 2116 C CA . GLN B 1 144 ? -15.422 -15.117 -3.83 1 98.31 144 GLN B CA 1
ATOM 2117 C C . GLN B 1 144 ? -14.281 -15.453 -2.869 1 98.31 144 GLN B C 1
ATOM 2119 O O . GLN B 1 144 ? -14.227 -16.547 -2.32 1 98.31 144 GLN B O 1
ATOM 2124 N N . GLY B 1 145 ? -13.352 -14.617 -2.74 1 97.94 145 GLY B N 1
ATOM 2125 C CA . GLY B 1 145 ? -12.336 -14.719 -1.704 1 97.94 145 GLY B CA 1
ATOM 2126 C C . GLY B 1 145 ? -11.195 -15.656 -2.074 1 97.94 145 GLY B C 1
ATOM 2127 O O . GLY B 1 145 ? -10.023 -15.273 -2.006 1 97.94 145 GLY B O 1
ATOM 2128 N N . VAL B 1 146 ? -11.516 -16.859 -2.391 1 98.69 146 VAL B N 1
ATOM 2129 C CA . VAL B 1 146 ? -10.539 -17.891 -2.762 1 98.69 146 VAL B CA 1
ATOM 2130 C C . VAL B 1 146 ? -11.008 -18.609 -4.02 1 98.69 146 VAL B C 1
ATOM 2132 O O . VAL B 1 146 ? -12.188 -18.938 -4.156 1 98.69 146 VAL B O 1
ATOM 2135 N N . ILE B 1 147 ? -10.062 -18.812 -4.957 1 98.88 147 ILE B N 1
ATOM 2136 C CA . ILE B 1 147 ? -10.391 -19.531 -6.18 1 98.88 147 ILE B CA 1
ATOM 2137 C C . ILE B 1 147 ? -9.336 -20.609 -6.438 1 98.88 147 ILE B C 1
ATOM 2139 O O . ILE B 1 147 ? -8.188 -20.484 -6.008 1 98.88 147 ILE B O 1
ATOM 2143 N N . ASP B 1 148 ? -9.75 -21.672 -7.129 1 98.81 148 ASP B N 1
ATOM 2144 C CA . ASP B 1 148 ? -8.773 -22.609 -7.656 1 98.81 148 ASP B CA 1
ATOM 2145 C C . ASP B 1 148 ? -8.078 -22.047 -8.891 1 98.81 148 ASP B C 1
ATOM 2147 O O . ASP B 1 148 ? -8.734 -21.516 -9.789 1 98.81 148 ASP B O 1
ATOM 2151 N N . ILE B 1 149 ? -6.805 -22.25 -8.922 1 98.88 149 ILE B N 1
ATOM 2152 C CA . ILE B 1 149 ? -6.09 -21.703 -10.07 1 98.88 149 ILE B CA 1
ATOM 2153 C C . ILE B 1 149 ? -5.141 -22.766 -10.633 1 98.88 149 ILE B C 1
ATOM 2155 O O . ILE B 1 149 ? -4.766 -23.703 -9.938 1 98.88 149 ILE B O 1
ATOM 2159 N N . LYS B 1 150 ? -4.895 -22.562 -11.883 1 98.69 150 LYS B N 1
ATOM 2160 C CA . LYS B 1 150 ? -3.734 -23.109 -12.578 1 98.69 150 LYS B CA 1
ATOM 2161 C C . LYS B 1 150 ? -2.848 -21.984 -13.125 1 98.69 150 LYS B C 1
ATOM 2163 O O . LYS B 1 150 ? -3.344 -20.938 -13.523 1 98.69 150 LYS B O 1
ATOM 2168 N N . TRP B 1 151 ? -1.56 -22.219 -13.094 1 98.69 151 TRP B N 1
ATOM 2169 C CA . TRP B 1 151 ? -0.725 -21.172 -13.68 1 98.69 151 TRP B CA 1
ATOM 2170 C C . TRP B 1 151 ? 0.587 -21.75 -14.203 1 98.69 151 TRP B C 1
ATOM 2172 O O . TRP B 1 151 ? 0.97 -22.875 -13.836 1 98.69 151 TRP B O 1
ATOM 2182 N N . GLU B 1 152 ? 1.171 -21.031 -15.078 1 98.5 152 GLU B N 1
ATOM 2183 C CA . GLU B 1 152 ? 2.48 -21.312 -15.656 1 98.5 152 GLU B CA 1
ATOM 2184 C C . GLU B 1 152 ? 3.275 -20.031 -15.875 1 98.5 152 GLU B C 1
ATOM 2186 O O . GLU B 1 152 ? 2.707 -18.938 -15.891 1 98.5 152 GLU B O 1
ATOM 2191 N N . PHE B 1 153 ? 4.562 -20.203 -15.93 1 97.75 153 PHE B N 1
ATOM 2192 C CA . PHE B 1 153 ? 5.359 -19.047 -16.328 1 97.75 153 PHE B CA 1
ATOM 2193 C C . PHE B 1 153 ? 5.051 -18.656 -17.766 1 97.75 153 PHE B C 1
ATOM 2195 O O . PHE B 1 153 ? 4.773 -19.516 -18.609 1 97.75 153 PHE B O 1
ATOM 2202 N N . ALA B 1 154 ? 5.117 -17.375 -17.969 1 94.62 154 ALA B N 1
ATOM 2203 C CA . ALA B 1 154 ? 4.793 -16.828 -19.297 1 94.62 154 ALA B CA 1
ATOM 2204 C C . ALA B 1 154 ? 6.02 -16.188 -19.938 1 94.62 154 ALA B C 1
ATOM 2206 O O . ALA B 1 154 ? 6.902 -15.688 -19.25 1 94.62 154 ALA B O 1
#

Foldseek 3Di:
DCPPPPPCVPPDDDDPPPDDDDDDPPDDDPDPPPPVPVPPPPPPPPPPPPPPPPPPVDDDDDDDDDDFADAAQLGDHDALQAQAKAAEPVPCVRPVQAQWKKWKAFPHFIDIHGYGHHDYCVVAPHQGIGGRCNRVVRHHHVVVVDTDMGMDTD/DPPPCPPPPCCVDDDPDDDDDDDDPPPDDPPPDPPVPPPPPPPPPPPPPPPPPVVPVDDDDDDDDDDFADAAQLGDHDALQAQAKAAEPVPCVRPVQAQFKKWKAFPRFIDIHGYGHHDYCVVAPHQGIGGRCNRVVRHHHVVVVDTDMGMDTD

Solvent-accessible surface area (backbone atoms only — not comparable to full-atom values): 18473 Å² total; per-residue (Å²): 139,84,75,78,74,75,78,72,76,77,72,85,76,88,78,82,77,73,84,78,83,87,87,74,79,77,74,78,79,73,78,73,73,72,72,75,68,79,70,75,75,65,74,74,69,78,70,74,71,70,71,72,69,67,77,70,74,74,60,37,55,30,44,33,35,58,56,79,56,57,63,35,77,54,71,43,70,58,57,34,77,39,53,30,27,18,35,11,40,77,74,24,60,85,55,72,44,48,71,40,37,33,38,37,36,25,94,90,28,66,43,66,29,30,28,39,27,61,26,56,59,92,81,20,48,68,50,15,36,37,21,14,43,47,36,39,51,58,52,41,64,75,87,62,57,63,43,66,34,35,30,39,83,96,138,85,80,78,79,73,80,74,78,77,75,83,72,80,86,74,83,78,80,86,81,75,82,75,77,79,77,78,78,74,81,74,76,78,73,80,70,83,73,76,78,69,76,75,70,79,69,76,72,69,71,71,69,67,77,69,76,74,60,39,56,30,46,32,36,58,54,79,54,56,63,35,76,55,72,46,72,57,56,34,77,40,52,30,27,19,34,10,41,77,73,24,59,85,57,73,43,48,69,40,37,33,38,38,36,27,95,90,28,66,40,62,30,29,28,38,26,62,27,57,59,92,82,20,49,66,49,15,37,38,21,15,43,47,36,39,52,58,53,39,63,74,87,62,57,62,44,65,32,35,31,40,80,96

Nearest PDB structures (foldseek):
  9ce9-assembly1_A  TM=7.549E-01  e=1.238E-06  Phanerochaete carnosa HHB-10118-sp
  4l48-assembly2_C  TM=8.512E-01  e=1.740E-05  Clavibacter michiganensis subsp. michiganensis NCPPB 382
  4jjo-assembly1_A  TM=8.590E-01  e=3.476E-05  Clavibacter michiganensis
  6fpg-assembly2_I  TM=8.289E-01  e=6.124E-05  Zea mays
  6ti2-assembly1_A  TM=7.840E-01  e=1.149E-04  Zea mays

pLDDT: mean 73.82, std 30.94, range [20.05, 98.88]

Radius of gyration: 39.43 Å; Cα contacts (8 Å, |Δi|>4): 506; chains: 2; bounding box: 98×111×95 Å